Protein AF-A0A6H9WP75-F1 (afdb_monomer)

Solvent-accessible surface area (backbone atoms only — not comparable to full-atom values): 15573 Å² total; per-residue (Å²): 135,84,89,80,88,79,85,90,82,79,91,76,80,85,71,79,82,77,79,83,71,60,88,72,80,77,69,55,68,68,57,53,50,50,52,50,52,50,53,50,50,51,52,51,48,49,51,44,68,56,45,48,58,53,51,50,51,52,49,52,52,51,51,48,57,59,51,48,56,56,51,53,52,48,27,51,55,24,50,78,71,68,36,48,69,63,16,38,58,44,21,57,57,33,59,82,69,48,81,84,58,59,19,54,27,34,33,50,37,12,56,38,24,48,76,70,67,39,30,69,61,11,32,55,24,19,62,66,11,44,85,57,40,62,66,60,61,32,37,47,37,33,42,52,33,23,52,20,31,35,54,51,11,52,50,29,40,76,73,68,37,56,67,60,12,49,53,26,32,52,49,18,49,53,43,51,75,66,51,50,90,71,43,64,59,70,75,44,101,62,38,50,63,59,53,47,53,55,40,49,43,70,73,57,57,78,76,73,70,86,72,68,74,70,83,77,80,78,82,84,83,96,82,86,89,78,63,76,69,51,60,58,51,49,55,52,49,53,53,54,51,52,58,47,50,55,52,49,51,54,52,49,58,54,57,72,72,61,86,70,81,90,77,88,74,88,63,99,120

pLDDT: mean 73.8, std 19.04, range [30.25, 98.5]

Nearest PDB structures (foldseek):
  5g05-assembly1_K  TM=6.228E-01  e=1.216E-01  Homo sapiens
  2vq2-assembly1_A-2  TM=4.933E-01  e=5.123E-01  Neisseria meningitidis
  4ui9-assembly1_K  TM=4.482E-01  e=5.375E-01  Homo sapiens
  3c3r-assembly1_A  TM=4.905E-01  e=3.835E+00  unclassified

Foldseek 3Di:
DDDDDDDDDDDDPDDDDDPPPPPPPPPPVVVVVVVVVVVVVVVVVVCCVVVVVVVVVVVVVVVLVVVVVVLVVQLVVCVVVVVLVSNLVSLCVVCVSDPDQNLRSLQSNLLSCVSVVVLVSSLVSLVVSQVSDDAQRNQSSLQSNLSSLQSVLVVCVVVVNNVSSLVSLVVSLVSLVPHHPNHDQDLDPHGSVNSNVVSVCSNCVPPPPPPPPPPPDPDDDDDDDDPPVVVVVVVVVVVVVVVVVVVVVVVVVVVVVPPDDDDPDPNPD

InterPro domains:
  IPR011990 Tetratricopeptide-like helical domain superfamily [G3DSA:1.25.40.10] (71-180)
  IPR011990 Tetratricopeptide-like helical domain superfamily [SSF48452] (75-175)

Sequence (269 aa):
MSTATDESEADEVITPPEPAGNPAAWRDPVAERRAYLRRLRRRRKRLMLLGIPVAILALLVAAKFLSMTVIANRTVSAYEVADYESALNSAQQQKFLNVVEQWKAPYNTGTVYLQLGLNQEARTELEAALPLASGADECPIRSNLAIAIERIGDQHDADGDGDAAREAWQQALAVLSQAPAECPDSTSSVPMSETQQRLEAKLDPPQSSDDAEEPQDPSEDPSDTGDADQDAIEDIGEQLDENQDDRQDAIDEENDQGGGGGGGTDKPW

Secondary structure (DSSP, 8-state):
--------------PPPP----TTTT--HHHHHHHHHHHHHHHHHHHHHHHHHHHHHHHHHHHHHHHHHHHHHHHHHHHHTT-HHHHHHHHHHHHHH-SSSTTHHHHHHHHHHHHTT-HHHHHHHHHHHGGG--GGGHHHHHHHHHHHHHHHHHHHHHTT-HHHHHHHHHHHHHHHHTS-TT--S-SSSS-HHHHHHHHHHHHS-----S---------------SSHHHHHHHHHHHHHHHHHHHHHHHHHHHHHT--S---------

Mean predicted aligned error: 19.57 Å

Radius of gyration: 44.53 Å; Cα contacts (8 Å, |Δi|>4): 179; chains: 1; bounding box: 145×53×145 Å

Organism: NCBI:txid1778590

Structure (mmCIF, N/CA/C/O backbone):
data_AF-A0A6H9WP75-F1
#
_entry.id   AF-A0A6H9WP75-F1
#
loop_
_atom_site.group_PDB
_atom_site.id
_atom_site.type_symbol
_atom_site.label_atom_id
_atom_site.label_alt_id
_atom_site.label_comp_id
_atom_site.label_asym_id
_atom_site.label_entity_id
_atom_site.label_seq_id
_atom_site.pdbx_PDB_ins_code
_atom_site.Cartn_x
_atom_site.Cartn_y
_atom_site.Cartn_z
_atom_site.occupancy
_atom_site.B_iso_or_equiv
_atom_site.auth_seq_id
_atom_site.auth_comp_id
_atom_site.auth_asym_id
_atom_site.auth_atom_id
_atom_site.pdbx_PDB_model_num
ATOM 1 N N . MET A 1 1 ? 100.164 -20.980 -101.348 1.00 38.19 1 MET A N 1
ATOM 2 C CA . MET A 1 1 ? 100.518 -19.584 -101.023 1.00 38.19 1 MET A CA 1
ATOM 3 C C . MET A 1 1 ? 99.311 -18.980 -100.323 1.00 38.19 1 MET A C 1
ATOM 5 O O . MET A 1 1 ? 98.249 -19.020 -100.923 1.00 38.19 1 MET A O 1
ATOM 9 N N . SER A 1 2 ? 99.505 -18.546 -99.070 1.00 42.75 2 SER A N 1
ATOM 10 C CA . SER A 1 2 ? 98.619 -17.752 -98.186 1.00 42.75 2 SER A CA 1
ATOM 11 C C . SER A 1 2 ? 97.221 -18.307 -97.861 1.00 42.75 2 SER A C 1
ATOM 13 O O . SER A 1 2 ? 96.357 -18.338 -98.722 1.00 42.75 2 SER A O 1
ATOM 15 N N . THR A 1 3 ? 97.003 -18.945 -96.700 1.00 45.66 3 THR A N 1
ATOM 16 C CA . T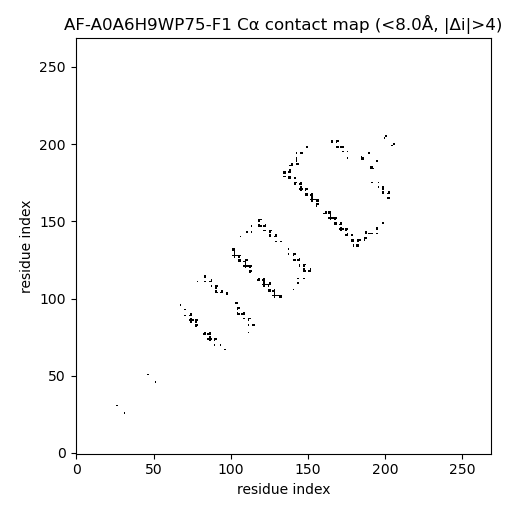HR A 1 3 ? 96.806 -18.411 -95.318 1.00 45.66 3 THR A CA 1
ATOM 17 C C . THR A 1 3 ? 95.477 -17.684 -95.105 1.00 45.66 3 THR A C 1
ATOM 19 O O . THR A 1 3 ? 95.333 -16.574 -95.605 1.00 45.66 3 THR A O 1
ATOM 22 N N . ALA A 1 4 ? 94.593 -18.265 -94.282 1.00 45.22 4 ALA A N 1
ATOM 23 C CA . ALA A 1 4 ? 93.981 -17.628 -93.102 1.00 45.22 4 ALA A CA 1
ATOM 24 C C . ALA A 1 4 ? 92.985 -18.598 -92.412 1.00 45.22 4 ALA A C 1
ATOM 26 O O . ALA A 1 4 ? 91.985 -18.990 -93.003 1.00 45.22 4 ALA A O 1
ATOM 27 N N . THR A 1 5 ? 93.356 -19.045 -91.204 1.00 49.00 5 THR A N 1
ATOM 28 C CA . THR A 1 5 ? 92.624 -18.927 -89.910 1.00 49.00 5 THR A CA 1
ATOM 29 C C . THR A 1 5 ? 91.300 -18.137 -89.939 1.00 49.00 5 THR A C 1
ATOM 31 O O . THR A 1 5 ? 91.215 -17.180 -90.696 1.00 49.00 5 THR A O 1
ATOM 34 N N . ASP A 1 6 ? 90.272 -18.333 -89.111 1.00 45.56 6 ASP A N 1
ATOM 35 C CA . ASP A 1 6 ? 90.004 -19.072 -87.863 1.00 45.56 6 ASP A CA 1
ATOM 36 C C . ASP A 1 6 ? 88.547 -18.707 -87.441 1.00 45.56 6 ASP A C 1
ATOM 38 O O . ASP A 1 6 ? 87.965 -17.809 -88.050 1.00 45.56 6 ASP A O 1
ATOM 42 N N . GLU A 1 7 ? 88.011 -19.380 -86.413 1.00 46.41 7 GLU A N 1
ATOM 43 C CA . GLU A 1 7 ? 86.829 -19.029 -85.582 1.00 46.41 7 GLU A CA 1
ATOM 44 C C . GLU A 1 7 ? 85.427 -19.079 -86.244 1.00 46.41 7 GLU A C 1
ATOM 46 O O . GLU A 1 7 ? 85.116 -18.380 -87.198 1.00 46.41 7 GLU A O 1
ATOM 51 N N . SER A 1 8 ? 84.545 -20.030 -85.897 1.00 53.81 8 SER A N 1
ATOM 52 C CA . SER A 1 8 ? 83.760 -20.161 -84.650 1.00 53.81 8 SER A CA 1
ATOM 53 C C . SER A 1 8 ? 82.795 -18.997 -84.409 1.00 53.81 8 SER A C 1
ATOM 55 O O . SER A 1 8 ? 83.136 -18.068 -83.690 1.00 53.81 8 SER A O 1
ATOM 57 N N . GLU A 1 9 ? 81.549 -19.113 -84.879 1.00 52.38 9 GLU A N 1
ATOM 58 C CA . GLU A 1 9 ? 80.442 -18.335 -84.313 1.00 52.38 9 GLU A CA 1
ATOM 59 C C . GLU A 1 9 ? 79.158 -19.177 -84.290 1.00 52.38 9 GLU A C 1
ATOM 61 O O . GLU A 1 9 ? 78.753 -19.773 -85.288 1.00 52.38 9 GLU A O 1
ATOM 66 N N . ALA A 1 10 ? 78.605 -19.316 -83.087 1.00 52.84 10 ALA A N 1
ATOM 67 C CA . ALA A 1 10 ? 77.445 -20.126 -82.765 1.00 52.84 10 ALA A CA 1
ATOM 68 C C . ALA A 1 10 ? 76.148 -19.395 -83.140 1.00 52.84 10 ALA A C 1
ATOM 70 O O . ALA A 1 10 ? 76.020 -18.195 -82.910 1.00 52.84 10 ALA A O 1
ATOM 71 N N . ASP A 1 11 ? 75.176 -20.143 -83.664 1.00 54.66 11 ASP A N 1
ATOM 72 C CA . ASP A 1 11 ? 73.793 -19.699 -83.853 1.00 54.66 11 ASP A CA 1
ATOM 73 C C . ASP A 1 11 ? 73.162 -19.334 -82.496 1.00 54.66 11 ASP A C 1
ATOM 75 O O . ASP A 1 11 ? 72.682 -20.197 -81.754 1.00 54.66 11 ASP A O 1
ATOM 79 N N . GLU A 1 12 ? 73.152 -18.045 -82.159 1.00 56.28 12 GLU A N 1
ATOM 80 C CA . GLU A 1 12 ? 72.377 -17.513 -81.041 1.00 56.28 12 GLU A CA 1
ATOM 81 C C . GLU A 1 12 ? 70.958 -17.186 -81.526 1.00 56.28 12 GLU A C 1
ATOM 83 O O . GLU A 1 12 ? 70.696 -16.198 -82.215 1.00 56.28 12 GLU A O 1
ATOM 88 N N . VAL A 1 13 ? 70.020 -18.070 -81.185 1.00 57.25 13 VAL A N 1
ATOM 89 C CA . VAL A 1 13 ? 68.583 -17.891 -81.407 1.00 57.25 13 VAL A CA 1
ATOM 90 C C . VAL A 1 13 ? 68.110 -16.672 -80.611 1.00 57.25 13 VAL A C 1
ATOM 92 O O . VAL A 1 13 ? 67.931 -16.741 -79.397 1.00 57.25 13 VAL A O 1
ATOM 95 N N . ILE A 1 14 ? 67.866 -15.557 -81.299 1.00 55.81 14 ILE A N 1
ATOM 96 C CA . ILE A 1 14 ? 67.253 -14.358 -80.717 1.00 55.81 14 ILE A CA 1
ATOM 97 C C . ILE A 1 14 ? 65.788 -14.675 -80.382 1.00 55.81 14 ILE A C 1
ATOM 99 O O . ILE A 1 14 ? 64.894 -14.561 -81.223 1.00 55.81 14 ILE A O 1
ATOM 103 N N . THR A 1 15 ? 65.517 -15.075 -79.141 1.00 63.59 15 THR A N 1
ATOM 104 C CA . THR A 1 15 ? 64.160 -15.044 -78.580 1.00 63.59 15 THR A CA 1
ATOM 105 C C . THR A 1 15 ? 63.794 -13.601 -78.218 1.00 63.59 15 THR A C 1
ATOM 107 O O . THR A 1 15 ? 64.597 -12.931 -77.564 1.00 63.59 15 THR A O 1
ATOM 110 N N . PRO A 1 16 ? 62.610 -13.090 -78.604 1.00 61.75 16 PRO A N 1
ATOM 111 C CA . PRO A 1 16 ? 62.196 -11.739 -78.236 1.00 61.75 16 PRO A CA 1
ATOM 112 C C . PRO A 1 16 ? 62.052 -11.615 -76.709 1.00 61.75 16 PRO A C 1
ATOM 114 O O . PRO A 1 16 ? 61.682 -12.595 -76.058 1.00 61.75 16 PRO A O 1
ATOM 117 N N . PRO A 1 17 ? 62.315 -10.433 -76.119 1.00 61.31 17 PRO A N 1
ATOM 118 C CA . PRO A 1 17 ? 62.190 -10.250 -74.680 1.00 61.31 17 PRO A CA 1
ATOM 119 C C . PRO A 1 17 ? 60.739 -10.477 -74.238 1.00 61.31 17 PRO A C 1
ATOM 121 O O . PRO A 1 17 ? 59.806 -9.911 -74.814 1.00 61.31 17 PRO A O 1
ATOM 124 N N . GLU A 1 18 ? 60.559 -11.292 -73.196 1.00 62.69 18 GLU A N 1
ATOM 125 C CA . GLU A 1 18 ? 59.296 -11.402 -72.466 1.00 62.69 18 GLU A CA 1
ATOM 126 C C . GLU A 1 18 ? 58.830 -9.993 -72.064 1.00 62.69 18 GLU A C 1
ATOM 128 O O . GLU A 1 18 ? 59.609 -9.238 -71.468 1.00 62.69 18 GLU A O 1
ATOM 133 N N . PRO A 1 19 ? 57.576 -9.594 -72.349 1.00 56.88 19 PRO A N 1
ATOM 134 C CA . PRO A 1 19 ? 57.067 -8.360 -71.790 1.00 56.88 19 PRO A CA 1
ATOM 135 C C . PRO A 1 19 ? 57.014 -8.541 -70.273 1.00 56.88 19 PRO A C 1
ATOM 137 O O . PRO A 1 19 ? 56.205 -9.315 -69.763 1.00 56.88 19 PRO A O 1
ATOM 140 N N . ALA A 1 20 ? 57.864 -7.810 -69.550 1.00 57.31 20 ALA A N 1
ATOM 141 C CA . ALA A 1 20 ? 57.780 -7.655 -68.105 1.00 57.31 20 ALA A CA 1
ATOM 142 C C . ALA A 1 20 ? 56.471 -6.921 -67.762 1.00 57.31 20 ALA A C 1
ATOM 144 O O . ALA A 1 20 ? 56.435 -5.718 -67.497 1.00 57.31 20 ALA A O 1
ATOM 145 N N . GLY A 1 21 ? 55.357 -7.647 -67.829 1.00 53.78 21 GLY A N 1
ATOM 146 C CA . GLY A 1 21 ? 54.058 -7.197 -67.379 1.00 53.78 21 GLY A CA 1
ATOM 147 C C . GLY A 1 21 ? 54.126 -7.035 -65.873 1.00 53.78 21 GLY A C 1
ATOM 148 O O . GLY A 1 21 ? 54.003 -8.005 -65.132 1.00 53.78 21 GLY A O 1
ATOM 149 N N . ASN A 1 22 ? 54.341 -5.804 -65.414 1.00 60.72 22 ASN A N 1
ATOM 150 C CA . ASN A 1 22 ? 54.191 -5.453 -64.011 1.00 60.72 22 ASN A CA 1
ATOM 151 C C . ASN A 1 22 ? 52.822 -5.983 -63.523 1.00 60.72 22 ASN A C 1
ATOM 153 O O . ASN A 1 22 ? 51.794 -5.535 -64.043 1.00 60.72 22 ASN A O 1
ATOM 157 N N . PRO A 1 23 ? 52.753 -6.898 -62.536 1.00 56.59 23 PRO A N 1
ATOM 158 C CA . PRO A 1 23 ? 51.485 -7.475 -62.081 1.00 56.59 23 PRO A CA 1
ATOM 159 C C . PRO A 1 23 ? 50.540 -6.432 -61.454 1.00 56.59 23 PRO A C 1
ATOM 161 O O . PRO A 1 23 ? 49.379 -6.727 -61.171 1.00 56.59 23 PRO A O 1
ATOM 164 N N . ALA A 1 24 ? 51.005 -5.194 -61.246 1.00 55.94 24 ALA A N 1
ATOM 165 C CA . ALA A 1 24 ? 50.185 -4.067 -60.815 1.00 55.94 24 ALA A CA 1
ATOM 166 C C . ALA A 1 24 ? 49.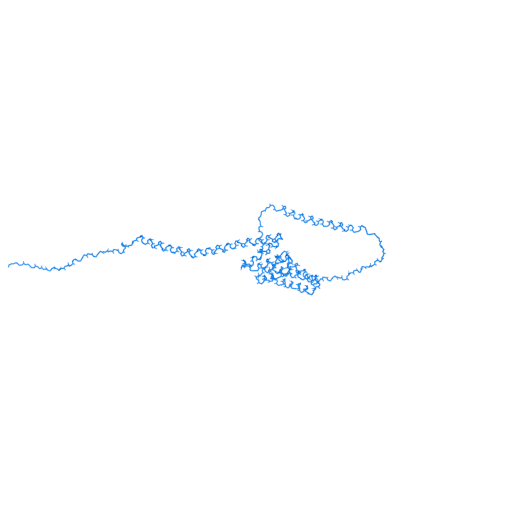393 -3.377 -61.949 1.00 55.94 24 ALA A C 1
ATOM 168 O O . ALA A 1 24 ? 48.502 -2.587 -61.647 1.00 55.94 24 ALA A O 1
ATOM 169 N N . ALA A 1 25 ? 49.666 -3.667 -63.228 1.00 54.72 25 ALA A N 1
ATOM 170 C CA . ALA A 1 25 ? 49.111 -2.921 -64.368 1.00 54.72 25 ALA A CA 1
ATOM 171 C C . ALA A 1 25 ? 47.622 -3.199 -64.686 1.00 54.72 25 ALA A C 1
ATOM 173 O O . ALA A 1 25 ? 47.037 -2.493 -65.501 1.00 54.72 25 ALA A O 1
ATOM 174 N N . TRP A 1 26 ? 46.982 -4.172 -64.025 1.00 57.50 26 TRP A N 1
ATOM 175 C CA . TRP A 1 26 ? 45.579 -4.554 -64.278 1.00 57.50 26 TRP A CA 1
ATOM 176 C C . TRP A 1 26 ? 44.662 -4.435 -63.058 1.00 57.50 26 TRP A C 1
ATOM 178 O O . TRP A 1 26 ? 43.599 -5.058 -63.003 1.00 57.50 26 TRP A O 1
ATOM 188 N N . ARG A 1 27 ? 45.038 -3.642 -62.051 1.00 60.84 27 ARG A N 1
ATOM 189 C CA . ARG A 1 27 ? 44.101 -3.305 -60.973 1.00 60.84 27 ARG A CA 1
ATOM 190 C C . ARG A 1 27 ? 43.171 -2.212 -61.475 1.00 60.84 27 ARG A C 1
ATOM 192 O O . ARG A 1 27 ? 43.566 -1.056 -61.511 1.00 60.84 27 ARG A O 1
ATOM 199 N N . ASP A 1 28 ? 41.951 -2.575 -61.877 1.00 75.06 28 ASP A N 1
ATOM 200 C CA . ASP A 1 28 ? 40.903 -1.595 -62.182 1.00 75.06 28 ASP A CA 1
ATOM 201 C C . ASP A 1 28 ? 40.547 -0.844 -60.879 1.00 75.06 28 ASP A C 1
ATOM 203 O O . ASP A 1 28 ? 39.864 -1.405 -60.006 1.00 75.06 28 ASP A O 1
ATOM 207 N N . PRO A 1 29 ? 40.970 0.427 -60.719 1.00 74.25 29 PRO A N 1
ATOM 208 C CA . PRO A 1 29 ? 40.726 1.185 -59.494 1.00 74.25 29 PRO A CA 1
ATOM 209 C C . PRO A 1 29 ? 39.223 1.399 -59.267 1.00 74.25 29 PRO A C 1
ATOM 211 O O . PRO A 1 29 ? 38.756 1.541 -58.133 1.00 74.25 29 PRO A O 1
ATOM 214 N N . VAL A 1 30 ? 38.422 1.364 -60.336 1.00 75.75 30 VAL A N 1
ATOM 215 C CA . VAL A 1 30 ? 36.965 1.459 -60.281 1.00 75.75 30 VAL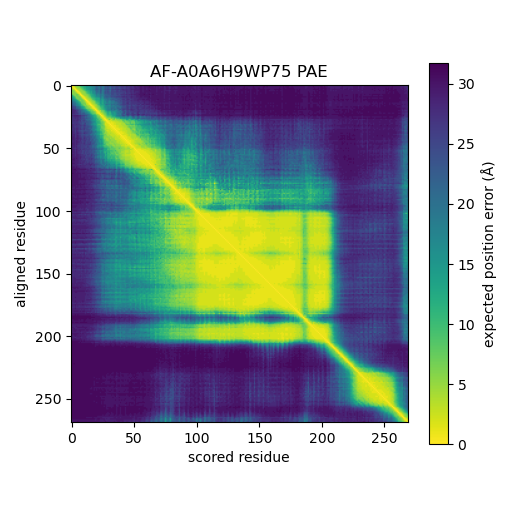 A CA 1
ATOM 216 C C . VAL A 1 30 ? 36.359 0.141 -59.788 1.00 75.75 30 VAL A C 1
ATOM 218 O O . VAL A 1 30 ? 35.354 0.171 -59.070 1.00 75.75 30 VAL A O 1
ATOM 221 N N . ALA A 1 31 ? 36.933 -1.017 -60.121 1.00 77.00 31 ALA A N 1
ATOM 222 C CA . ALA A 1 31 ? 36.508 -2.318 -59.593 1.00 77.00 31 ALA A CA 1
ATOM 223 C C . ALA A 1 31 ? 36.844 -2.465 -58.102 1.00 77.00 31 ALA A C 1
ATOM 225 O O . ALA A 1 31 ? 35.982 -2.879 -57.319 1.00 77.00 31 ALA A O 1
ATOM 226 N N . GLU A 1 32 ? 38.040 -2.050 -57.681 1.00 78.81 32 GLU A N 1
ATOM 227 C CA . GLU A 1 32 ? 38.445 -2.054 -56.270 1.00 78.81 32 GLU A CA 1
ATOM 228 C C . GLU A 1 32 ? 37.573 -1.116 -55.431 1.00 78.81 32 GLU A C 1
ATOM 230 O O . GLU A 1 32 ? 37.056 -1.510 -54.378 1.00 78.81 32 GLU A O 1
ATOM 235 N N . ARG A 1 33 ? 37.299 0.092 -55.941 1.00 76.62 33 ARG A N 1
ATOM 236 C CA . ARG A 1 33 ? 36.389 1.052 -55.304 1.00 76.62 33 ARG A CA 1
ATOM 237 C C . ARG A 1 33 ? 34.962 0.508 -55.224 1.00 76.62 33 ARG A C 1
ATOM 239 O O . ARG A 1 33 ? 34.321 0.618 -54.178 1.00 76.62 33 ARG A O 1
ATOM 246 N N . ARG A 1 34 ? 34.461 -0.155 -56.275 1.00 80.50 34 ARG A N 1
ATOM 247 C CA . ARG A 1 34 ? 33.151 -0.837 -56.260 1.00 80.50 34 ARG A CA 1
ATOM 248 C C . ARG A 1 34 ? 33.110 -1.977 -55.235 1.00 80.50 34 ARG A C 1
ATOM 250 O O . ARG A 1 34 ? 32.114 -2.105 -54.519 1.00 80.50 34 ARG A O 1
ATOM 257 N N . ALA A 1 35 ? 34.168 -2.776 -55.111 1.00 77.06 35 ALA A N 1
ATOM 258 C CA . ALA A 1 35 ? 34.265 -3.856 -54.127 1.00 77.06 35 ALA A CA 1
ATOM 259 C C . ALA A 1 35 ? 34.331 -3.325 -52.683 1.00 77.06 35 ALA A C 1
ATOM 261 O O . ALA A 1 35 ? 33.624 -3.829 -51.806 1.00 77.06 35 ALA A O 1
ATOM 262 N N . TYR A 1 36 ? 35.108 -2.266 -52.445 1.00 78.88 36 TYR A N 1
ATOM 263 C CA . TYR A 1 36 ? 35.189 -1.564 -51.164 1.00 78.88 36 TYR A CA 1
ATOM 264 C C . TYR A 1 36 ? 33.831 -0.982 -50.742 1.00 78.88 36 TYR A C 1
ATOM 266 O O . TYR A 1 36 ? 33.346 -1.274 -49.646 1.00 78.88 36 TYR A O 1
ATOM 274 N N . LEU A 1 37 ? 33.143 -0.271 -51.643 1.00 81.75 37 LEU A N 1
ATOM 275 C CA . LEU A 1 37 ? 31.805 0.273 -51.385 1.00 81.75 37 LEU A CA 1
ATOM 276 C C . LEU A 1 37 ? 30.756 -0.828 -51.149 1.00 81.75 37 LEU A C 1
ATOM 278 O O . LEU A 1 37 ? 29.884 -0.671 -50.294 1.00 81.75 37 LEU A O 1
ATOM 282 N N . ARG A 1 38 ? 30.832 -1.969 -51.851 1.00 80.06 38 ARG A N 1
ATOM 283 C CA . ARG A 1 38 ? 29.960 -3.135 -51.598 1.00 80.06 38 ARG A CA 1
ATOM 284 C C . ARG A 1 38 ? 30.194 -3.731 -50.206 1.00 80.06 38 ARG A C 1
ATOM 286 O O . ARG A 1 38 ? 29.216 -4.058 -49.533 1.00 80.06 38 ARG A O 1
ATOM 293 N N . ARG A 1 39 ? 31.450 -3.845 -49.755 1.00 79.69 39 ARG A N 1
ATOM 294 C CA . ARG A 1 39 ? 31.798 -4.309 -48.396 1.00 79.69 39 ARG A CA 1
ATOM 295 C C . ARG A 1 39 ? 31.271 -3.354 -47.323 1.00 79.69 39 ARG A C 1
ATOM 297 O O . ARG A 1 39 ? 30.611 -3.805 -46.389 1.00 79.69 39 ARG A O 1
ATOM 304 N N . LEU A 1 40 ? 31.454 -2.046 -47.511 1.00 79.31 40 LEU A N 1
ATOM 305 C CA . LEU A 1 40 ? 30.882 -1.000 -46.652 1.00 79.31 40 LEU A CA 1
ATOM 306 C C . LEU A 1 40 ? 29.353 -1.063 -46.591 1.00 79.31 40 LEU A C 1
ATOM 308 O O . LEU A 1 40 ? 28.789 -1.045 -45.502 1.00 79.31 40 LEU A O 1
ATOM 312 N N . ARG A 1 41 ? 28.671 -1.201 -47.736 1.00 83.44 41 ARG A N 1
ATOM 313 C CA . ARG A 1 41 ? 27.204 -1.333 -47.790 1.00 83.44 41 ARG A CA 1
ATOM 314 C C . ARG A 1 41 ? 26.710 -2.591 -47.075 1.00 83.44 41 ARG A C 1
ATOM 316 O O . ARG A 1 41 ? 25.714 -2.509 -46.369 1.00 83.44 41 ARG A O 1
ATOM 323 N N . ARG A 1 42 ? 27.391 -3.736 -47.211 1.00 81.50 42 ARG A N 1
ATOM 324 C CA . ARG A 1 42 ? 27.037 -4.970 -46.478 1.00 81.50 42 ARG A CA 1
ATOM 325 C C . ARG A 1 42 ? 27.266 -4.826 -44.976 1.00 81.50 42 ARG A C 1
ATOM 327 O O . ARG A 1 42 ? 26.404 -5.236 -44.208 1.00 81.50 42 ARG A O 1
ATOM 334 N N . ARG A 1 43 ? 28.380 -4.216 -44.556 1.00 78.31 43 ARG A N 1
ATOM 335 C CA . ARG A 1 43 ? 28.673 -3.954 -43.138 1.00 78.31 43 ARG A CA 1
ATOM 336 C C . ARG A 1 43 ? 27.664 -2.976 -42.538 1.00 78.31 43 ARG A C 1
ATOM 338 O O . ARG A 1 43 ? 27.092 -3.286 -41.506 1.00 78.31 43 ARG A O 1
ATOM 345 N N . ARG A 1 44 ? 27.362 -1.866 -43.222 1.00 81.00 44 ARG A N 1
ATOM 346 C CA . ARG A 1 44 ? 26.330 -0.899 -42.812 1.00 81.00 44 ARG A CA 1
ATOM 347 C C . ARG A 1 44 ? 24.941 -1.538 -42.765 1.00 81.00 44 ARG A C 1
ATOM 349 O O . ARG A 1 44 ? 24.239 -1.325 -41.792 1.00 81.00 44 ARG A O 1
ATOM 356 N N . LYS A 1 45 ? 24.563 -2.369 -43.747 1.00 81.94 45 LYS A N 1
ATOM 357 C CA . LYS A 1 45 ? 23.294 -3.120 -43.716 1.00 81.94 45 LYS A CA 1
ATOM 358 C C . LYS A 1 45 ? 23.231 -4.114 -42.561 1.00 81.94 45 LYS A C 1
ATOM 360 O O . LYS A 1 45 ? 22.191 -4.195 -41.938 1.00 81.94 45 LYS A O 1
ATOM 365 N N . ARG A 1 46 ? 24.309 -4.843 -42.251 1.00 78.88 46 ARG A N 1
ATOM 366 C CA . ARG A 1 46 ? 24.351 -5.743 -41.083 1.00 78.88 46 ARG A CA 1
ATOM 367 C C . ARG A 1 46 ? 24.265 -4.972 -39.769 1.00 78.88 46 ARG A C 1
ATOM 369 O O . ARG A 1 46 ? 23.481 -5.351 -38.917 1.00 78.88 46 ARG A O 1
ATOM 376 N N . LEU A 1 47 ? 25.012 -3.875 -39.639 1.00 80.06 47 LEU A N 1
ATOM 377 C CA . LEU A 1 47 ? 24.945 -2.996 -38.469 1.00 80.06 47 LEU A CA 1
ATOM 378 C C . LEU A 1 47 ? 23.567 -2.347 -38.318 1.00 80.06 47 LEU A C 1
ATOM 380 O O . LEU A 1 47 ? 23.104 -2.198 -37.202 1.00 80.06 47 LEU A O 1
ATOM 384 N N . MET A 1 48 ? 22.885 -2.009 -39.413 1.00 84.25 48 MET A N 1
ATOM 385 C CA . MET A 1 48 ? 21.506 -1.522 -39.369 1.00 84.25 48 MET A CA 1
ATOM 386 C C . MET A 1 48 ? 20.507 -2.645 -39.074 1.00 84.25 48 MET A C 1
ATOM 388 O O . MET A 1 48 ? 19.634 -2.459 -38.248 1.00 84.25 48 MET A O 1
ATOM 392 N N . LEU A 1 49 ? 20.651 -3.828 -39.669 1.00 86.38 49 LEU A N 1
ATOM 393 C CA . LEU A 1 49 ? 19.756 -4.964 -39.420 1.00 86.38 49 LEU A CA 1
ATOM 394 C C . LEU A 1 49 ? 19.872 -5.520 -37.998 1.00 86.38 49 LEU A C 1
ATOM 396 O O . LEU A 1 49 ? 18.886 -6.037 -37.498 1.00 86.38 49 LEU A O 1
ATOM 400 N N . LEU A 1 50 ? 21.039 -5.415 -37.353 1.00 82.06 50 LEU A N 1
ATOM 401 C CA . LEU A 1 50 ? 21.201 -5.756 -35.935 1.00 82.06 50 LEU A CA 1
ATOM 402 C C . LEU A 1 50 ? 20.939 -4.560 -35.012 1.00 82.06 50 LEU A C 1
ATOM 404 O O . LEU A 1 50 ? 20.346 -4.719 -33.956 1.00 82.06 50 LEU A O 1
ATOM 408 N N . GLY A 1 51 ? 21.375 -3.361 -35.397 1.00 86.44 51 GLY A N 1
ATOM 409 C CA . GLY A 1 51 ? 21.313 -2.169 -34.552 1.00 86.44 51 GLY A CA 1
ATOM 410 C C . GLY A 1 51 ? 19.938 -1.508 -34.511 1.00 86.44 51 GLY A C 1
ATOM 411 O O . GLY A 1 51 ? 19.538 -1.044 -33.453 1.00 86.44 51 GLY A O 1
ATOM 412 N N . ILE A 1 52 ? 19.189 -1.496 -35.620 1.00 88.19 52 ILE A N 1
ATOM 413 C CA . ILE A 1 52 ? 17.822 -0.954 -35.664 1.00 88.19 52 ILE A CA 1
ATOM 414 C C . ILE A 1 52 ? 16.883 -1.719 -34.721 1.00 88.19 52 ILE A C 1
ATOM 416 O O . ILE A 1 52 ? 16.237 -1.050 -33.923 1.00 88.19 52 ILE A O 1
ATOM 420 N N . PRO A 1 53 ? 16.795 -3.066 -34.728 1.00 85.81 53 PRO A N 1
ATOM 421 C CA . PRO A 1 53 ? 15.906 -3.755 -33.793 1.00 85.81 53 PRO A CA 1
ATOM 422 C C . PRO A 1 53 ? 16.329 -3.565 -32.332 1.00 85.81 53 PRO A C 1
ATOM 424 O O . PRO A 1 53 ? 15.462 -3.385 -31.487 1.00 85.81 53 PRO A O 1
ATOM 427 N N . VAL A 1 54 ? 17.633 -3.517 -32.029 1.00 89.62 54 VAL A N 1
ATOM 428 C CA . VAL A 1 54 ? 18.119 -3.215 -30.668 1.00 89.62 54 VAL A CA 1
ATOM 429 C C . VAL A 1 54 ? 17.751 -1.788 -30.246 1.00 89.62 54 VAL A C 1
ATOM 431 O O . VAL A 1 54 ? 17.297 -1.579 -29.127 1.00 89.62 54 VAL A O 1
ATOM 434 N N . ALA A 1 55 ? 17.883 -0.807 -31.142 1.00 86.62 55 ALA A N 1
ATOM 435 C CA . ALA A 1 55 ? 17.493 0.576 -30.874 1.00 86.62 55 ALA A CA 1
ATOM 436 C C . ALA A 1 55 ? 15.972 0.739 -30.724 1.00 86.62 55 ALA A C 1
ATOM 438 O O . ALA A 1 55 ? 15.526 1.486 -29.860 1.00 86.62 55 ALA A O 1
ATOM 439 N N . ILE A 1 56 ? 15.173 0.021 -31.523 1.00 90.00 56 ILE A N 1
ATOM 440 C CA . ILE A 1 56 ? 13.711 -0.024 -31.380 1.00 90.00 56 ILE A CA 1
ATOM 441 C C . ILE A 1 56 ? 13.340 -0.634 -30.030 1.00 90.00 56 ILE A C 1
ATOM 443 O O . ILE A 1 56 ? 12.525 -0.060 -29.319 1.00 90.00 56 ILE A O 1
ATOM 447 N N . LEU A 1 57 ? 13.960 -1.753 -29.646 1.00 89.06 57 LEU A N 1
ATOM 448 C CA . LEU A 1 57 ? 13.728 -2.377 -28.344 1.00 89.06 57 LEU A CA 1
ATOM 449 C C . LEU A 1 57 ? 14.061 -1.403 -27.203 1.00 89.06 57 LEU A C 1
ATOM 451 O O . LEU A 1 57 ? 13.251 -1.225 -26.301 1.00 89.06 57 LEU A O 1
ATOM 455 N N . ALA A 1 58 ? 15.204 -0.716 -27.276 1.00 86.94 58 ALA A N 1
ATOM 456 C CA . ALA A 1 58 ? 15.588 0.297 -26.296 1.00 86.94 58 ALA A CA 1
ATOM 457 C C . ALA A 1 58 ? 14.592 1.472 -26.239 1.00 86.94 58 ALA A C 1
ATOM 459 O O . ALA A 1 58 ? 14.235 1.914 -25.150 1.00 86.94 58 ALA A O 1
ATOM 460 N N . LEU A 1 59 ? 14.095 1.945 -27.389 1.00 88.44 59 LEU A N 1
ATOM 461 C CA . LEU A 1 59 ? 13.058 2.981 -27.456 1.00 88.44 59 LEU A CA 1
ATOM 462 C C . LEU A 1 59 ? 11.731 2.520 -26.850 1.00 88.44 59 LEU A C 1
ATOM 464 O O . LEU A 1 59 ? 11.090 3.301 -26.157 1.00 88.44 59 LEU A O 1
ATOM 468 N N . LEU A 1 60 ? 11.322 1.271 -27.079 1.00 86.31 60 LEU A N 1
ATOM 469 C CA . LEU A 1 60 ? 10.108 0.706 -26.483 1.00 86.31 60 LEU A CA 1
ATOM 470 C C . LEU A 1 60 ? 10.236 0.587 -24.964 1.00 86.31 60 LEU A C 1
ATOM 472 O O . LEU A 1 60 ? 9.297 0.922 -24.247 1.00 86.31 60 LEU A O 1
ATOM 476 N N . VAL A 1 61 ? 11.403 0.164 -24.472 1.00 82.75 61 VAL A N 1
ATOM 477 C CA . VAL A 1 61 ? 11.701 0.133 -23.035 1.00 82.75 61 VAL A CA 1
ATOM 478 C C . VAL A 1 61 ? 11.634 1.548 -22.454 1.00 82.75 61 VAL A C 1
ATOM 480 O O . VAL A 1 61 ? 10.913 1.769 -21.486 1.00 82.75 61 VAL A O 1
ATOM 483 N N . ALA A 1 62 ? 12.293 2.527 -23.079 1.00 79.12 62 ALA A N 1
ATOM 484 C CA . ALA A 1 62 ? 12.263 3.921 -22.631 1.00 79.12 62 ALA A CA 1
ATOM 485 C C . ALA A 1 62 ? 10.842 4.517 -22.643 1.00 79.12 62 ALA A C 1
ATOM 487 O O . ALA A 1 62 ? 10.419 5.130 -21.664 1.00 79.12 62 ALA A O 1
ATOM 488 N N . ALA A 1 63 ? 10.078 4.293 -23.715 1.00 76.75 63 ALA A N 1
ATOM 489 C CA . ALA A 1 63 ? 8.685 4.721 -23.815 1.00 76.75 63 ALA A CA 1
ATOM 490 C C . ALA A 1 63 ? 7.808 4.061 -22.742 1.00 76.75 63 ALA A C 1
ATOM 492 O O . ALA A 1 63 ? 6.928 4.714 -22.184 1.00 76.75 63 ALA A O 1
ATOM 493 N N . LYS A 1 64 ? 8.068 2.791 -22.406 1.00 70.69 64 LYS A N 1
ATOM 494 C CA . LYS A 1 64 ? 7.361 2.093 -21.331 1.00 70.69 64 LYS A CA 1
ATOM 495 C C . LYS A 1 64 ? 7.625 2.730 -19.968 1.00 70.69 64 LYS A C 1
ATOM 497 O O . LYS A 1 64 ? 6.654 2.984 -19.258 1.00 70.69 64 LYS A O 1
ATOM 502 N N . PHE A 1 65 ? 8.878 3.042 -19.633 1.00 73.44 65 PHE A N 1
ATOM 503 C CA . PHE A 1 65 ? 9.205 3.753 -18.390 1.00 73.44 65 PHE A CA 1
ATOM 504 C C . PHE A 1 65 ? 8.529 5.129 -18.325 1.00 73.44 65 PHE A C 1
ATOM 506 O O . PHE A 1 65 ? 7.929 5.459 -17.306 1.00 73.44 65 PHE A O 1
ATOM 513 N N . LEU A 1 66 ? 8.517 5.883 -19.431 1.00 70.44 66 LEU A N 1
ATOM 514 C CA . LEU A 1 66 ? 7.796 7.160 -19.506 1.00 70.44 66 LEU A CA 1
ATOM 515 C C . LEU A 1 66 ? 6.274 7.006 -19.348 1.00 70.44 66 LEU A C 1
ATOM 517 O O . LEU A 1 66 ? 5.631 7.849 -18.737 1.00 70.44 66 LEU A O 1
ATOM 521 N N . SER A 1 67 ? 5.675 5.947 -19.899 1.00 60.97 67 SER A N 1
ATOM 522 C CA . SER A 1 67 ? 4.231 5.710 -19.743 1.00 60.97 67 SER A CA 1
ATOM 523 C C . SER A 1 67 ? 3.855 5.323 -18.310 1.00 60.97 67 SER A C 1
ATOM 525 O O . SER A 1 67 ? 2.764 5.647 -17.848 1.00 60.97 67 SER A O 1
ATOM 527 N N . MET A 1 68 ? 4.768 4.654 -17.598 1.00 62.94 68 MET A N 1
ATOM 528 C CA . MET A 1 68 ? 4.539 4.152 -16.246 1.00 62.94 68 MET A CA 1
ATOM 529 C C . MET A 1 68 ? 4.445 5.291 -15.230 1.00 62.94 68 MET A C 1
ATOM 531 O O . MET A 1 68 ? 3.543 5.272 -14.397 1.00 62.94 68 MET A O 1
ATOM 535 N N . THR A 1 69 ? 5.290 6.320 -15.350 1.00 59.66 69 THR A N 1
ATOM 536 C CA . THR A 1 69 ? 5.233 7.499 -14.469 1.00 59.66 69 THR A CA 1
ATOM 537 C C . THR A 1 69 ? 3.930 8.282 -14.640 1.00 59.66 69 THR A C 1
ATOM 539 O O . THR A 1 69 ? 3.364 8.771 -13.669 1.00 59.66 69 THR A O 1
ATOM 542 N N . VAL A 1 70 ? 3.385 8.341 -15.859 1.00 60.53 70 VAL A N 1
ATOM 543 C CA . VAL A 1 70 ? 2.110 9.027 -16.120 1.00 60.53 70 VAL A CA 1
ATOM 544 C C . VAL A 1 70 ? 0.919 8.271 -15.522 1.00 60.53 70 VAL A C 1
ATOM 546 O O . VAL A 1 70 ? 0.004 8.903 -15.000 1.00 60.53 70 VAL A O 1
ATOM 549 N N . ILE A 1 71 ? 0.903 6.936 -15.587 1.00 59.50 71 ILE A N 1
ATOM 550 C CA . ILE A 1 71 ? -0.186 6.120 -15.018 1.00 59.50 71 ILE A CA 1
ATOM 551 C C . ILE A 1 71 ? -0.121 6.116 -13.485 1.00 59.50 71 ILE A C 1
ATOM 553 O O . ILE A 1 71 ? -1.161 6.248 -12.845 1.00 59.50 71 ILE A O 1
ATOM 557 N N . ALA A 1 72 ? 1.080 6.031 -12.902 1.00 58.06 72 ALA A N 1
ATOM 558 C CA . ALA A 1 72 ? 1.278 6.137 -11.456 1.00 58.06 72 ALA A CA 1
ATOM 559 C C . ALA A 1 72 ? 0.753 7.478 -10.915 1.00 58.06 72 ALA A C 1
ATOM 561 O O . ALA A 1 72 ? -0.049 7.489 -9.983 1.00 58.06 72 ALA A O 1
ATOM 562 N N . ASN A 1 73 ? 1.087 8.592 -11.582 1.00 58.59 73 ASN A N 1
ATOM 563 C CA . ASN A 1 73 ? 0.599 9.919 -11.196 1.00 58.59 73 ASN A CA 1
ATOM 564 C C . ASN A 1 73 ? -0.927 10.043 -11.270 1.00 58.59 73 ASN A C 1
ATOM 566 O O . ASN A 1 73 ? -1.509 10.764 -10.469 1.00 58.59 73 ASN A O 1
ATOM 570 N N . ARG A 1 74 ? -1.589 9.341 -12.199 1.00 57.91 74 ARG A N 1
ATOM 571 C CA . ARG A 1 74 ? -3.056 9.362 -12.306 1.00 57.91 74 ARG A CA 1
ATOM 572 C C . ARG A 1 74 ? -3.737 8.633 -11.155 1.00 57.91 74 ARG A C 1
ATOM 574 O O . ARG A 1 74 ? -4.711 9.160 -10.630 1.00 57.91 74 ARG A O 1
ATOM 581 N N . THR A 1 75 ? -3.225 7.468 -10.750 1.00 55.75 75 THR A N 1
ATOM 582 C CA . THR A 1 75 ? -3.750 6.737 -9.583 1.00 55.75 75 THR A CA 1
ATOM 583 C C . THR A 1 75 ? -3.618 7.571 -8.316 1.00 55.75 75 THR A C 1
ATOM 585 O O . THR A 1 75 ? -4.586 7.679 -7.574 1.00 55.75 75 THR A O 1
ATOM 588 N N . VAL A 1 76 ? -2.462 8.210 -8.113 1.00 59.97 76 VAL A N 1
ATOM 589 C CA . VAL A 1 76 ? -2.233 9.091 -6.959 1.00 59.97 76 VAL A CA 1
ATOM 590 C C . VAL A 1 76 ? -3.157 10.306 -7.014 1.00 59.97 76 VAL A C 1
ATOM 592 O O . VAL A 1 76 ? -3.868 10.553 -6.051 1.00 59.97 76 VAL A O 1
ATOM 595 N N . SER A 1 77 ? -3.247 11.001 -8.154 1.00 60.16 77 SER A N 1
ATOM 596 C CA . SER A 1 77 ? -4.115 12.181 -8.267 1.00 60.16 77 SER A CA 1
ATOM 597 C C . SER A 1 77 ? -5.598 11.858 -8.079 1.00 60.16 77 SER A C 1
ATOM 599 O O . SER A 1 77 ? -6.317 12.654 -7.492 1.00 60.16 77 SER A O 1
ATOM 601 N N . ALA A 1 78 ? -6.059 10.694 -8.555 1.00 59.72 78 ALA A N 1
ATOM 602 C CA . ALA A 1 78 ? -7.439 10.249 -8.370 1.00 59.72 78 ALA A CA 1
ATOM 603 C C . ALA A 1 78 ? -7.706 9.875 -6.904 1.00 59.72 78 ALA A C 1
ATOM 605 O O . ALA A 1 78 ? -8.752 10.216 -6.364 1.00 59.72 78 ALA A O 1
ATOM 606 N N . TYR A 1 79 ? -6.735 9.236 -6.245 1.00 58.59 79 TYR A N 1
ATOM 607 C CA . TYR A 1 79 ? -6.803 8.923 -4.820 1.00 58.59 79 TYR A CA 1
ATOM 608 C C . TYR A 1 79 ? -6.838 10.190 -3.951 1.00 58.59 79 TYR A C 1
ATOM 610 O O . TYR A 1 79 ? -7.644 10.273 -3.028 1.00 58.59 79 TYR A O 1
ATOM 618 N N . GLU A 1 80 ? -6.014 11.193 -4.274 1.00 67.31 80 GLU A N 1
ATOM 619 C CA . GLU A 1 80 ? -5.943 12.473 -3.553 1.00 67.31 80 GLU A CA 1
ATOM 620 C C . GLU A 1 80 ? -7.249 13.282 -3.646 1.00 67.31 80 GLU A C 1
ATOM 622 O O . GLU A 1 80 ? -7.607 13.962 -2.690 1.00 67.31 80 GLU A O 1
ATOM 627 N N . VAL A 1 81 ? -8.000 13.172 -4.750 1.00 69.62 81 VAL A N 1
ATOM 628 C CA . VAL A 1 81 ? -9.305 13.847 -4.926 1.00 69.62 81 VAL A CA 1
ATOM 629 C C . VAL A 1 81 ? -10.511 12.957 -4.600 1.00 69.62 81 VAL A C 1
ATOM 631 O O . VAL A 1 81 ? -11.634 13.278 -4.984 1.00 69.62 81 VAL A O 1
ATOM 634 N N . ALA A 1 82 ? -10.286 11.837 -3.907 1.00 69.62 82 ALA A N 1
ATOM 635 C CA . ALA A 1 82 ? -11.311 10.867 -3.515 1.00 69.62 82 ALA A CA 1
ATOM 636 C C . ALA A 1 82 ? -12.112 10.227 -4.675 1.00 69.62 82 ALA A C 1
ATOM 638 O O . ALA A 1 82 ? -13.203 9.695 -4.469 1.00 69.62 82 ALA A O 1
ATOM 639 N N . ASP A 1 83 ? -11.560 10.207 -5.892 1.00 76.00 83 ASP A N 1
ATOM 640 C CA . ASP A 1 83 ? -12.105 9.453 -7.028 1.00 76.00 83 ASP A CA 1
ATOM 641 C C . ASP A 1 83 ? -11.570 8.009 -7.014 1.00 76.00 83 ASP A C 1
ATOM 643 O O . ASP A 1 83 ? -10.666 7.611 -7.762 1.00 76.00 83 ASP A O 1
ATOM 647 N N . TYR A 1 84 ? -12.127 7.209 -6.105 1.00 74.44 84 TYR A N 1
ATOM 648 C CA . TYR A 1 84 ? -11.689 5.833 -5.870 1.00 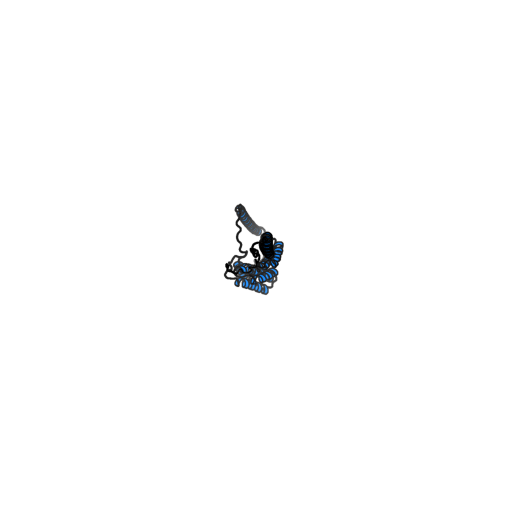74.44 84 TYR A CA 1
ATOM 649 C C . TYR A 1 84 ? -12.040 4.874 -7.014 1.00 74.44 84 TYR A C 1
ATOM 651 O O . TYR A 1 84 ? -11.322 3.897 -7.227 1.00 74.44 84 TYR A O 1
ATOM 659 N N . GLU A 1 85 ? -13.075 5.161 -7.810 1.00 72.81 85 GLU A N 1
ATOM 660 C CA . GLU A 1 85 ? -13.412 4.364 -8.997 1.00 72.81 85 GLU A CA 1
ATOM 661 C C . GLU A 1 85 ? -12.347 4.521 -10.092 1.00 72.81 85 GLU A C 1
ATOM 663 O O . GLU A 1 85 ? -11.837 3.525 -10.628 1.00 72.81 85 GLU A O 1
ATOM 668 N N . SER A 1 86 ? -11.938 5.759 -10.389 1.00 70.69 86 SER A N 1
ATOM 669 C CA . SER A 1 86 ? -10.846 6.022 -11.334 1.00 70.69 86 SER A CA 1
ATOM 670 C C . SER A 1 86 ? -9.502 5.504 -10.817 1.00 70.69 86 SER A C 1
ATOM 672 O O . SER A 1 86 ? -8.697 4.974 -11.601 1.00 70.69 86 SER A O 1
ATOM 674 N N . ALA A 1 87 ? -9.258 5.611 -9.505 1.00 70.62 87 ALA A N 1
ATOM 675 C CA . ALA A 1 87 ? -8.074 5.051 -8.861 1.00 70.62 87 ALA A CA 1
ATOM 676 C C . ALA A 1 87 ? -8.037 3.519 -8.988 1.00 70.62 87 ALA A C 1
ATOM 678 O O . ALA A 1 87 ? -6.995 2.978 -9.366 1.00 70.62 87 ALA A O 1
ATOM 679 N N . LEU A 1 88 ? -9.166 2.828 -8.776 1.00 73.06 88 LEU A N 1
ATOM 680 C CA . LEU A 1 88 ? -9.268 1.370 -8.885 1.00 73.06 88 LEU A CA 1
ATOM 681 C C . LEU A 1 88 ? -8.986 0.891 -10.310 1.00 73.06 88 LEU A C 1
ATOM 683 O O . LEU A 1 88 ? -8.160 0.001 -10.509 1.00 73.06 88 LEU A O 1
ATOM 687 N N . ASN A 1 89 ? -9.622 1.502 -11.313 1.00 74.00 89 ASN A N 1
ATOM 688 C CA . ASN A 1 89 ? -9.394 1.143 -12.715 1.00 74.00 89 ASN A CA 1
ATOM 689 C C . ASN A 1 89 ? -7.916 1.333 -13.100 1.00 74.00 89 ASN A C 1
ATOM 691 O O . ASN A 1 89 ? -7.303 0.476 -13.742 1.00 74.00 89 ASN A O 1
ATOM 695 N N . SER A 1 90 ? -7.310 2.432 -12.650 1.00 66.94 90 SER A N 1
ATOM 696 C CA . SER A 1 90 ? -5.896 2.711 -12.904 1.00 66.94 90 SER A CA 1
ATOM 697 C C . SER A 1 90 ? -4.974 1.726 -12.169 1.00 66.94 90 SER A C 1
ATOM 699 O O . SER A 1 90 ? -4.024 1.222 -12.769 1.00 66.94 90 SER A O 1
ATOM 701 N N . ALA A 1 91 ? -5.266 1.385 -10.909 1.00 71.38 91 ALA A N 1
ATOM 702 C CA . ALA A 1 91 ? -4.514 0.406 -10.118 1.00 71.38 91 ALA A CA 1
ATOM 703 C C . ALA A 1 91 ? -4.599 -1.012 -10.712 1.00 71.38 91 ALA A C 1
ATOM 705 O O . ALA A 1 91 ? -3.583 -1.697 -10.844 1.00 71.38 91 ALA A O 1
ATOM 706 N N . GLN A 1 92 ? -5.775 -1.436 -11.180 1.00 71.94 92 GLN A N 1
ATOM 707 C CA . GLN A 1 92 ? -5.941 -2.733 -11.840 1.00 71.94 92 GLN A CA 1
ATOM 708 C C . GLN A 1 92 ? -5.149 -2.822 -13.152 1.00 71.94 92 GLN A C 1
ATOM 710 O O . GLN A 1 92 ? -4.551 -3.859 -13.441 1.00 71.94 92 GLN A O 1
ATOM 715 N N . GLN A 1 93 ? -5.057 -1.734 -13.923 1.00 69.56 93 GLN A N 1
ATOM 716 C CA . GLN A 1 93 ? -4.210 -1.695 -15.122 1.00 69.56 93 GLN A CA 1
ATOM 717 C C . GLN A 1 93 ? -2.712 -1.813 -14.788 1.00 69.56 93 GLN A C 1
ATOM 719 O O . GLN A 1 93 ? -1.947 -2.382 -15.575 1.00 69.56 93 GLN A O 1
ATOM 724 N N . GLN A 1 94 ? -2.278 -1.349 -13.609 1.00 66.56 94 GLN A N 1
ATOM 725 C CA . GLN A 1 94 ? -0.888 -1.499 -13.160 1.00 66.56 94 GLN A CA 1
ATOM 726 C C . GLN A 1 94 ? -0.502 -2.964 -12.916 1.00 66.56 94 GLN A C 1
ATOM 728 O O . GLN A 1 94 ? 0.664 -3.304 -13.132 1.00 66.56 94 GLN A O 1
ATOM 733 N N . LYS A 1 95 ? -1.454 -3.853 -12.582 1.00 68.75 95 LYS A N 1
ATOM 734 C CA . LYS A 1 95 ? -1.193 -5.296 -12.389 1.00 68.75 95 LYS A CA 1
ATOM 735 C C . LYS A 1 95 ? -0.572 -5.967 -13.619 1.00 68.75 95 LYS A C 1
ATOM 737 O O . LYS A 1 95 ? 0.226 -6.884 -13.476 1.00 68.75 95 LYS A O 1
ATOM 742 N N . PHE A 1 96 ? -0.894 -5.502 -14.828 1.00 59.84 96 PHE A N 1
ATOM 743 C CA . PHE A 1 96 ? -0.329 -6.052 -16.069 1.00 59.84 96 PHE A CA 1
ATOM 744 C C . PHE A 1 96 ? 0.994 -5.385 -16.483 1.00 59.84 96 PHE A C 1
ATOM 746 O O . PHE A 1 96 ? 1.771 -5.938 -17.263 1.00 59.84 96 PHE A O 1
ATOM 753 N N . LEU A 1 97 ? 1.257 -4.169 -16.000 1.00 62.00 97 LEU A N 1
ATOM 754 C CA . LEU A 1 97 ? 2.367 -3.341 -16.473 1.00 62.00 97 LEU A CA 1
ATOM 755 C C . LEU A 1 97 ? 3.568 -3.329 -15.525 1.00 62.00 97 LEU A C 1
ATOM 757 O O . LEU A 1 97 ? 4.668 -3.009 -15.996 1.00 62.00 97 LEU A O 1
ATOM 761 N N . ASN A 1 98 ? 3.374 -3.663 -14.248 1.00 64.88 98 ASN A N 1
ATOM 762 C CA . ASN A 1 98 ? 4.400 -3.591 -13.219 1.00 64.88 98 ASN A CA 1
ATOM 763 C C . ASN A 1 98 ? 5.136 -4.930 -13.047 1.00 64.88 98 ASN A C 1
ATOM 765 O O . ASN A 1 98 ? 4.660 -5.848 -12.389 1.00 64.88 98 ASN A O 1
ATOM 769 N N . VAL A 1 99 ? 6.314 -5.030 -13.664 1.00 65.56 99 VAL A N 1
ATOM 770 C CA . VAL A 1 99 ? 7.193 -6.211 -13.571 1.00 65.56 99 VAL A CA 1
ATOM 771 C C . VAL A 1 99 ? 8.329 -5.991 -12.562 1.00 65.56 99 VAL A C 1
ATOM 773 O O . VAL A 1 99 ? 8.944 -6.957 -12.115 1.00 65.56 99 VAL A O 1
ATOM 776 N N . VAL A 1 100 ? 8.614 -4.731 -12.213 1.00 68.94 100 VAL A N 1
ATOM 777 C CA . VAL A 1 100 ? 9.791 -4.340 -11.422 1.00 68.94 100 VAL A CA 1
ATOM 778 C C . VAL A 1 100 ? 9.474 -4.324 -9.928 1.00 68.94 100 VAL A C 1
ATOM 780 O O . VAL A 1 100 ? 10.223 -4.905 -9.155 1.00 68.94 100 VAL A O 1
ATOM 783 N N . GLU A 1 101 ? 8.346 -3.737 -9.526 1.00 77.12 101 GLU A N 1
ATOM 784 C CA . GLU A 1 101 ? 7.941 -3.600 -8.119 1.00 77.12 101 GLU A CA 1
ATOM 785 C C . GLU A 1 101 ? 6.607 -4.314 -7.910 1.00 77.12 101 GLU A C 1
ATOM 787 O O . GLU A 1 101 ? 5.553 -3.692 -7.780 1.00 77.12 101 GLU A O 1
ATOM 792 N N . GLN A 1 102 ? 6.643 -5.646 -7.963 1.00 86.44 102 GLN A N 1
ATOM 793 C CA . GLN A 1 102 ? 5.445 -6.487 -8.077 1.00 86.44 102 GLN A CA 1
ATOM 794 C C . GLN A 1 102 ? 4.444 -6.296 -6.928 1.00 86.44 102 GLN A C 1
ATOM 796 O O . GLN A 1 102 ? 3.251 -6.503 -7.137 1.00 86.44 102 GLN A O 1
ATOM 801 N N . TRP A 1 103 ? 4.902 -5.849 -5.756 1.00 88.19 103 TRP A N 1
ATOM 802 C CA . TRP A 1 103 ? 4.060 -5.573 -4.592 1.00 88.19 103 TRP A CA 1
ATOM 803 C C . TRP A 1 103 ? 3.154 -4.341 -4.759 1.00 88.19 103 TRP A C 1
ATOM 805 O O . TRP A 1 103 ? 2.055 -4.317 -4.208 1.00 88.19 103 TRP A O 1
ATOM 815 N N . LYS A 1 104 ? 3.550 -3.332 -5.552 1.00 86.94 104 LYS A N 1
ATOM 816 C CA . LYS A 1 104 ? 2.818 -2.050 -5.631 1.00 86.94 104 LYS A CA 1
ATOM 817 C C . LYS A 1 104 ? 1.441 -2.173 -6.273 1.00 86.94 104 LYS A C 1
ATOM 819 O O . LYS A 1 104 ? 0.510 -1.490 -5.871 1.00 86.94 104 LYS A O 1
ATOM 824 N N . ALA A 1 105 ? 1.289 -3.033 -7.279 1.00 87.62 105 ALA A N 1
ATOM 825 C CA . ALA A 1 105 ? 0.006 -3.192 -7.963 1.00 87.62 105 ALA A CA 1
ATOM 826 C C . ALA A 1 105 ? -1.097 -3.790 -7.057 1.00 87.62 105 ALA A C 1
ATOM 828 O O . ALA A 1 105 ? -2.179 -3.193 -6.981 1.00 87.62 105 ALA A O 1
ATOM 829 N N . PRO A 1 106 ? -0.867 -4.917 -6.352 1.00 90.81 106 PRO A N 1
ATOM 830 C CA . PRO A 1 106 ? -1.811 -5.398 -5.348 1.00 90.81 106 PRO A CA 1
ATOM 831 C C . PRO A 1 106 ? -1.945 -4.425 -4.165 1.00 90.81 106 PRO A C 1
ATOM 833 O O . PRO A 1 106 ? -3.069 -4.130 -3.774 1.00 90.81 106 PRO A O 1
ATOM 836 N N . TYR A 1 107 ? -0.861 -3.802 -3.682 1.00 91.12 107 TYR A N 1
ATOM 837 C CA . TYR A 1 107 ? -0.938 -2.790 -2.615 1.00 91.12 107 TYR A CA 1
ATOM 838 C C . TYR A 1 107 ? -1.861 -1.608 -2.966 1.00 91.12 107 TYR A C 1
ATOM 840 O O . TYR A 1 107 ? -2.760 -1.270 -2.195 1.00 91.12 107 TYR A O 1
ATOM 848 N N . ASN A 1 108 ? -1.697 -1.014 -4.151 1.00 88.25 108 ASN A N 1
ATOM 849 C CA . ASN A 1 108 ? -2.521 0.106 -4.612 1.00 88.25 108 ASN A CA 1
ATOM 850 C C . ASN A 1 108 ? -3.993 -0.303 -4.739 1.00 88.25 108 ASN A C 1
ATOM 852 O O . ASN A 1 108 ? -4.882 0.452 -4.359 1.00 88.25 108 ASN A O 1
ATOM 856 N N . THR A 1 109 ? -4.255 -1.513 -5.242 1.00 87.38 109 THR A N 1
ATOM 857 C CA . THR A 1 109 ? -5.621 -2.042 -5.364 1.00 87.38 109 THR A CA 1
ATOM 858 C C . THR A 1 109 ? -6.257 -2.229 -3.983 1.00 87.38 109 THR A C 1
ATOM 860 O O . THR A 1 109 ? -7.368 -1.760 -3.753 1.00 87.38 109 THR A O 1
ATOM 863 N N . GLY A 1 110 ? -5.538 -2.854 -3.047 1.00 91.50 110 GLY A N 1
ATOM 864 C CA . GLY A 1 110 ? -6.017 -3.074 -1.683 1.00 91.50 110 GLY A CA 1
ATOM 865 C C . GLY A 1 110 ? -6.251 -1.778 -0.908 1.00 91.50 110 GLY A C 1
ATOM 866 O O . GLY A 1 110 ? -7.251 -1.650 -0.207 1.00 91.50 110 GLY A O 1
ATOM 867 N N . THR A 1 111 ? -5.388 -0.781 -1.101 1.00 90.06 111 THR A N 1
ATOM 868 C CA . THR A 1 111 ? -5.537 0.552 -0.494 1.00 90.06 111 THR A CA 1
ATOM 869 C C . THR A 1 111 ? -6.788 1.272 -1.004 1.00 90.06 111 THR A C 1
ATOM 871 O O . THR A 1 111 ? -7.508 1.896 -0.230 1.00 90.06 111 THR A O 1
ATOM 874 N N . VAL A 1 112 ? -7.112 1.138 -2.294 1.00 87.19 112 VAL A N 1
ATOM 875 C CA . VAL A 1 112 ? -8.371 1.671 -2.832 1.00 87.19 112 VAL A CA 1
ATOM 876 C C . VAL A 1 112 ? -9.580 0.915 -2.268 1.00 87.19 112 VAL A C 1
ATOM 878 O O . VAL A 1 112 ? -10.566 1.546 -1.895 1.00 87.19 112 VAL A O 1
ATOM 881 N N . TYR A 1 113 ? -9.510 -0.414 -2.136 1.00 92.12 113 TYR A N 1
ATOM 882 C CA . TYR A 1 113 ? -10.591 -1.195 -1.523 1.00 92.12 113 TYR A CA 1
ATOM 883 C C . TYR A 1 113 ? -10.851 -0.824 -0.061 1.00 92.12 113 TYR A C 1
ATOM 885 O O . TYR A 1 113 ? -12.014 -0.717 0.324 1.00 92.12 113 TYR A O 1
ATOM 893 N N . LEU A 1 114 ? -9.804 -0.553 0.728 1.00 89.81 114 LEU A N 1
ATOM 894 C CA . LEU A 1 114 ? -9.952 -0.022 2.088 1.00 89.81 114 LEU A CA 1
ATOM 895 C C . LEU A 1 114 ? -10.804 1.240 2.097 1.00 89.81 114 LEU A C 1
ATOM 897 O O . LEU A 1 114 ? -11.713 1.387 2.911 1.00 89.81 114 LEU A O 1
ATOM 901 N N . GLN A 1 115 ? -10.522 2.152 1.179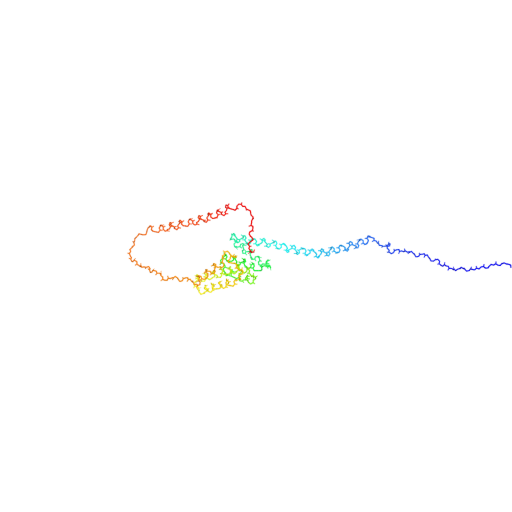 1.00 87.12 115 GLN A N 1
ATOM 902 C CA . GLN A 1 115 ? -11.203 3.431 1.140 1.00 87.12 115 GLN A CA 1
ATOM 903 C C . GLN A 1 115 ? -12.650 3.324 0.633 1.00 87.12 115 GLN A C 1
ATOM 905 O O . GLN A 1 115 ? -13.502 4.115 1.025 1.00 87.12 115 GLN A O 1
ATOM 910 N N . LEU A 1 116 ? -12.949 2.291 -0.157 1.00 88.06 116 LEU A N 1
ATOM 911 C CA . LEU A 1 116 ? -14.306 1.912 -0.560 1.00 88.06 116 LEU A CA 1
ATOM 912 C C . LEU A 1 116 ? -15.067 1.104 0.511 1.00 88.06 116 LEU A C 1
ATOM 914 O O . LEU A 1 116 ? -16.221 0.745 0.288 1.00 88.06 116 LEU A O 1
ATOM 918 N N . GLY A 1 117 ? -14.439 0.774 1.647 1.00 91.06 117 GLY A N 1
ATOM 919 C CA . GLY A 1 117 ? -15.030 -0.073 2.692 1.00 91.06 117 GLY A CA 1
ATOM 920 C C . GLY A 1 117 ? -15.111 -1.563 2.333 1.00 91.06 117 GLY A C 1
ATOM 921 O O . GLY A 1 117 ? -15.706 -2.347 3.069 1.00 91.06 117 GLY A O 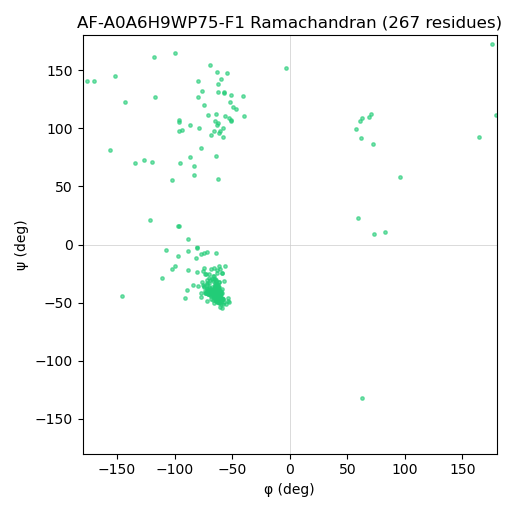1
ATOM 922 N N . LEU A 1 118 ? -14.493 -1.978 1.225 1.00 95.75 118 LEU A N 1
ATOM 923 C CA . LEU A 1 118 ? -14.435 -3.362 0.752 1.00 95.75 118 LEU A CA 1
ATOM 924 C C . LEU A 1 118 ? -13.306 -4.113 1.476 1.00 95.75 118 LEU A C 1
ATOM 926 O O . LEU A 1 118 ? -12.258 -4.423 0.907 1.00 95.75 118 LEU A O 1
ATOM 930 N N . ASN A 1 119 ? -13.483 -4.329 2.783 1.00 97.25 119 ASN A N 1
ATOM 931 C CA . ASN A 1 119 ? -12.396 -4.758 3.671 1.00 97.25 119 ASN A CA 1
ATOM 932 C C . ASN A 1 119 ? -11.874 -6.178 3.365 1.00 97.25 119 ASN A C 1
ATOM 934 O O . ASN A 1 119 ? -10.682 -6.439 3.533 1.00 97.25 119 ASN A O 1
ATOM 938 N N . GLN A 1 120 ? -12.721 -7.090 2.873 1.00 98.00 120 GLN A N 1
ATOM 939 C CA . GLN A 1 120 ? -12.304 -8.455 2.510 1.00 98.00 120 GLN A CA 1
ATOM 940 C C . GLN A 1 120 ? -11.474 -8.477 1.219 1.00 98.00 120 GLN A C 1
ATOM 942 O O . GLN A 1 120 ? -10.442 -9.152 1.126 1.00 98.00 120 GLN A O 1
ATOM 947 N N . GLU A 1 121 ? -11.886 -7.696 0.224 1.00 97.00 121 GLU A N 1
ATOM 948 C CA . GLU A 1 121 ? -11.146 -7.492 -1.017 1.00 97.00 121 GLU A CA 1
ATOM 949 C C . GLU A 1 121 ? -9.817 -6.783 -0.739 1.00 97.00 121 GLU A C 1
ATOM 951 O O . GLU A 1 121 ? -8.778 -7.186 -1.266 1.00 97.00 121 GLU A O 1
ATOM 956 N N . ALA A 1 122 ? -9.827 -5.781 0.144 1.00 96.69 122 ALA A N 1
ATOM 957 C CA . ALA A 1 122 ? -8.623 -5.102 0.597 1.00 96.69 122 ALA A CA 1
ATOM 958 C C . ALA A 1 122 ? -7.627 -6.071 1.238 1.00 96.69 122 ALA A C 1
ATOM 960 O O . ALA A 1 122 ? -6.467 -6.115 0.825 1.00 96.69 122 ALA A O 1
ATOM 961 N N . ARG A 1 123 ? -8.089 -6.882 2.198 1.00 98.12 123 ARG A N 1
ATOM 962 C CA . ARG A 1 123 ? -7.281 -7.918 2.850 1.00 98.12 123 ARG A CA 1
ATOM 963 C C . ARG A 1 123 ? -6.634 -8.841 1.820 1.00 98.12 123 ARG A C 1
ATOM 965 O O . ARG A 1 123 ? -5.425 -9.038 1.864 1.00 98.12 123 ARG A O 1
ATOM 972 N N . THR A 1 124 ? -7.419 -9.351 0.873 1.00 98.19 124 THR A N 1
ATOM 973 C CA . THR A 1 124 ? -6.939 -10.277 -0.166 1.00 98.19 124 THR A CA 1
ATOM 974 C C . THR A 1 124 ? -5.799 -9.670 -0.989 1.00 98.19 124 THR A C 1
ATOM 976 O O . THR A 1 124 ? -4.775 -10.313 -1.221 1.00 98.19 124 THR A O 1
ATOM 979 N N . GLU A 1 125 ? -5.955 -8.424 -1.437 1.00 96.62 125 GLU A N 1
ATOM 980 C CA . GLU A 1 125 ? -4.931 -7.741 -2.233 1.00 96.62 125 GLU A CA 1
ATOM 981 C C . GLU A 1 125 ? -3.683 -7.405 -1.403 1.00 96.62 125 GLU A C 1
ATOM 983 O O . GLU A 1 125 ? -2.561 -7.570 -1.878 1.00 96.62 125 GLU A O 1
ATOM 988 N N . LEU A 1 126 ? -3.844 -6.983 -0.149 1.00 97.19 126 LEU A N 1
ATOM 989 C CA . LEU A 1 126 ? -2.719 -6.632 0.723 1.00 97.19 126 LEU A CA 1
ATOM 990 C C . LEU A 1 126 ? -1.928 -7.873 1.172 1.00 97.19 126 LEU A C 1
ATOM 992 O O . LEU A 1 126 ? -0.697 -7.838 1.186 1.00 97.19 126 LEU A O 1
ATOM 996 N N . GLU A 1 127 ? -2.600 -8.996 1.441 1.00 98.00 127 GLU A N 1
ATOM 997 C CA . GLU A 1 127 ? -1.952 -10.296 1.674 1.00 98.00 127 GLU A CA 1
ATOM 998 C C . GLU A 1 127 ? -1.176 -10.772 0.436 1.00 98.00 127 GLU A C 1
ATOM 1000 O O . GLU A 1 127 ? -0.100 -11.354 0.573 1.00 98.00 127 GLU A O 1
ATOM 1005 N N . ALA A 1 128 ? -1.670 -10.490 -0.775 1.00 96.44 128 ALA A N 1
ATOM 1006 C CA . ALA A 1 128 ? -0.948 -10.787 -2.012 1.00 96.44 128 ALA A CA 1
ATOM 1007 C C . ALA A 1 128 ? 0.266 -9.865 -2.233 1.00 96.44 128 ALA A C 1
ATOM 1009 O O . ALA A 1 128 ? 1.254 -10.289 -2.836 1.00 96.44 128 ALA A O 1
ATOM 1010 N N . ALA A 1 129 ? 0.212 -8.620 -1.753 1.00 95.38 129 ALA A N 1
ATOM 1011 C CA . ALA A 1 129 ? 1.313 -7.664 -1.844 1.00 95.38 129 ALA A CA 1
ATOM 1012 C C . ALA A 1 129 ? 2.457 -7.986 -0.873 1.00 95.38 129 ALA A C 1
ATOM 1014 O O . ALA A 1 129 ? 3.624 -7.877 -1.246 1.00 95.38 129 ALA A O 1
ATOM 1015 N N . LEU A 1 130 ? 2.130 -8.402 0.354 1.00 95.94 130 LEU A N 1
ATOM 1016 C CA . LEU A 1 130 ? 3.092 -8.573 1.443 1.00 95.94 130 LEU A CA 1
ATOM 1017 C C . LEU A 1 130 ? 4.301 -9.476 1.113 1.00 95.94 130 LEU A C 1
ATOM 1019 O O . LEU A 1 130 ? 5.424 -9.031 1.333 1.00 95.94 130 LEU A O 1
ATOM 1023 N N . PRO A 1 131 ? 4.152 -10.692 0.544 1.00 95.94 131 PRO A N 1
ATOM 1024 C CA . PRO A 1 131 ? 5.296 -11.558 0.239 1.00 95.94 131 PRO A CA 1
ATOM 1025 C C . PRO A 1 131 ? 6.151 -11.066 -0.943 1.00 95.94 131 PRO A C 1
ATOM 1027 O O . PRO A 1 131 ? 7.175 -11.676 -1.249 1.00 95.94 131 PRO A O 1
ATOM 1030 N N . LEU A 1 132 ? 5.714 -10.016 -1.646 1.00 93.94 132 LEU A N 1
ATOM 1031 C CA . LEU A 1 132 ? 6.417 -9.413 -2.780 1.00 93.94 132 LEU A CA 1
ATOM 1032 C C . LEU A 1 132 ? 7.241 -8.181 -2.370 1.00 93.94 132 LEU A C 1
ATOM 1034 O O . LEU A 1 132 ? 8.000 -7.662 -3.192 1.00 93.94 132 LEU A O 1
ATOM 1038 N N . ALA A 1 133 ? 7.060 -7.697 -1.140 1.00 91.19 133 ALA A N 1
ATOM 1039 C CA . ALA A 1 133 ? 7.792 -6.581 -0.557 1.00 91.19 133 ALA A CA 1
ATOM 1040 C C . ALA A 1 133 ? 8.915 -7.077 0.363 1.00 91.19 133 ALA A C 1
ATOM 1042 O O . ALA A 1 133 ? 8.963 -8.248 0.741 1.00 91.19 133 ALA A O 1
ATOM 1043 N N . SER A 1 134 ? 9.842 -6.184 0.705 1.00 89.81 134 SER A N 1
ATOM 1044 C CA . SER A 1 134 ? 10.931 -6.487 1.635 1.00 89.81 134 SER A CA 1
ATOM 1045 C C . SER A 1 134 ? 11.399 -5.239 2.370 1.00 89.81 134 SER A C 1
ATOM 1047 O O . SER A 1 134 ? 11.485 -4.171 1.762 1.00 89.81 134 SER A O 1
ATOM 1049 N N . GLY A 1 135 ? 11.784 -5.385 3.638 1.00 88.19 135 GLY A N 1
ATOM 1050 C CA . GLY A 1 135 ? 12.331 -4.276 4.427 1.00 88.19 135 GLY A CA 1
ATOM 1051 C C . GLY A 1 135 ? 11.300 -3.161 4.603 1.00 88.19 135 GLY A C 1
ATOM 1052 O O . GLY A 1 135 ? 10.144 -3.435 4.920 1.00 88.19 135 GLY A O 1
ATOM 1053 N N . ALA A 1 136 ? 11.699 -1.911 4.362 1.00 86.69 136 ALA A N 1
ATOM 1054 C CA . ALA A 1 136 ? 10.823 -0.745 4.508 1.00 86.69 136 ALA A CA 1
ATOM 1055 C C . ALA A 1 136 ? 9.549 -0.778 3.631 1.00 86.69 136 ALA A C 1
ATOM 1057 O O . ALA A 1 136 ? 8.541 -0.176 3.999 1.00 86.69 136 ALA A O 1
ATOM 1058 N N . ASP A 1 137 ? 9.550 -1.513 2.512 1.00 87.19 137 ASP A N 1
ATOM 1059 C CA . ASP A 1 137 ? 8.372 -1.629 1.635 1.00 87.19 137 ASP A CA 1
ATOM 1060 C C . ASP A 1 137 ? 7.222 -2.421 2.289 1.00 87.19 137 ASP A C 1
ATOM 1062 O O . ASP A 1 137 ? 6.064 -2.288 1.894 1.00 87.19 137 ASP A O 1
ATOM 1066 N N . GLU A 1 138 ? 7.507 -3.250 3.302 1.00 91.06 138 GLU A N 1
ATOM 1067 C CA . GLU A 1 138 ? 6.471 -4.012 4.011 1.00 91.06 138 GLU A CA 1
ATOM 1068 C C . GLU A 1 138 ? 5.607 -3.131 4.921 1.00 91.06 138 GLU A C 1
ATOM 1070 O O . GLU A 1 138 ? 4.465 -3.484 5.212 1.00 91.06 138 GLU A O 1
ATOM 1075 N N . CYS A 1 139 ? 6.129 -1.994 5.380 1.00 90.38 139 CYS A N 1
ATOM 1076 C CA . CYS A 1 139 ? 5.497 -1.154 6.397 1.00 90.38 139 CYS A CA 1
ATOM 1077 C C . CYS A 1 139 ? 4.116 -0.625 5.980 1.00 90.38 139 CYS A C 1
ATOM 1079 O O . CYS A 1 139 ? 3.147 -0.886 6.701 1.00 90.38 139 CYS A O 1
ATOM 1081 N N . PRO A 1 140 ? 3.959 0.035 4.812 1.00 89.88 140 PRO A N 1
ATOM 1082 C CA . PRO A 1 140 ? 2.642 0.491 4.377 1.00 89.88 140 PRO A CA 1
ATOM 1083 C C . PRO A 1 140 ? 1.674 -0.668 4.098 1.00 89.88 140 PRO A C 1
ATOM 1085 O O . PRO A 1 140 ? 0.479 -0.555 4.366 1.00 89.88 140 PRO A O 1
ATOM 1088 N N . ILE A 1 141 ? 2.173 -1.815 3.618 1.00 93.56 141 ILE A N 1
ATOM 1089 C CA . ILE A 1 141 ? 1.339 -2.997 3.357 1.00 93.56 141 ILE A CA 1
ATOM 1090 C C . ILE A 1 141 ? 0.791 -3.562 4.667 1.00 93.56 141 ILE A C 1
ATOM 1092 O O . ILE A 1 141 ? -0.405 -3.826 4.764 1.00 93.56 141 ILE A O 1
ATOM 1096 N N . ARG A 1 142 ? 1.649 -3.734 5.678 1.00 94.56 142 ARG A N 1
ATOM 1097 C CA . ARG A 1 142 ? 1.265 -4.256 6.997 1.00 94.56 142 ARG A CA 1
ATOM 1098 C C . ARG A 1 142 ? 0.317 -3.315 7.726 1.00 94.56 142 ARG A C 1
ATOM 1100 O O . ARG A 1 142 ? -0.649 -3.796 8.307 1.00 94.56 142 ARG A O 1
ATOM 1107 N N . SER A 1 143 ? 0.561 -2.005 7.656 1.00 92.81 143 SER A N 1
ATOM 1108 C CA . SER A 1 143 ? -0.331 -0.992 8.231 1.00 92.81 143 SER A CA 1
ATOM 1109 C C . SER A 1 143 ? -1.739 -1.089 7.634 1.00 92.81 143 SER A C 1
ATOM 1111 O O . SER A 1 143 ? -2.713 -1.327 8.349 1.00 92.81 143 SER A O 1
ATOM 1113 N N . ASN A 1 144 ? -1.845 -1.039 6.303 1.00 94.88 144 ASN A N 1
ATOM 1114 C CA . ASN A 1 144 ? -3.131 -1.139 5.614 1.00 94.88 144 ASN A CA 1
ATOM 1115 C C . ASN A 1 144 ? -3.798 -2.508 5.834 1.00 94.88 144 ASN A C 1
ATOM 1117 O O . ASN A 1 144 ? -5.014 -2.582 6.009 1.00 94.88 144 ASN A O 1
ATOM 1121 N N . LEU A 1 145 ? -3.026 -3.600 5.860 1.00 97.00 145 LEU A N 1
ATOM 1122 C CA . LEU A 1 145 ? -3.563 -4.939 6.114 1.00 97.00 145 LEU A CA 1
ATOM 1123 C C . LEU A 1 145 ? -4.147 -5.044 7.528 1.00 97.00 145 LEU A C 1
ATOM 1125 O O . LEU A 1 145 ? -5.229 -5.603 7.695 1.00 97.00 145 LEU A O 1
ATOM 1129 N N . ALA A 1 146 ? -3.472 -4.476 8.528 1.00 96.38 146 ALA A N 1
ATOM 1130 C CA . ALA A 1 146 ? -3.982 -4.428 9.892 1.00 96.38 146 ALA A CA 1
ATOM 1131 C C . ALA A 1 146 ? -5.292 -3.631 9.979 1.00 96.38 146 ALA A C 1
ATOM 1133 O O . ALA A 1 146 ? -6.236 -4.122 10.585 1.00 96.38 146 ALA A O 1
ATOM 1134 N N . ILE A 1 147 ? -5.394 -2.479 9.304 1.00 95.50 147 ILE A N 1
ATOM 1135 C CA . ILE A 1 147 ? -6.640 -1.690 9.231 1.00 95.50 147 ILE A CA 1
ATOM 1136 C C . ILE A 1 147 ? -7.770 -2.489 8.559 1.00 95.50 147 ILE A C 1
ATOM 1138 O O . ILE A 1 147 ? -8.910 -2.461 9.021 1.00 95.50 147 ILE A O 1
ATOM 1142 N N . ALA A 1 148 ? -7.481 -3.219 7.475 1.00 97.50 148 ALA A N 1
ATOM 1143 C CA . ALA A 1 148 ? -8.485 -4.041 6.792 1.00 97.50 148 ALA A CA 1
ATOM 1144 C C . ALA A 1 148 ? -9.041 -5.127 7.722 1.00 97.50 148 ALA A C 1
ATOM 1146 O O . ALA A 1 148 ? -10.254 -5.317 7.808 1.00 97.50 148 ALA A O 1
ATOM 1147 N N . ILE A 1 149 ? -8.149 -5.821 8.434 1.00 98.50 149 ILE A N 1
ATOM 1148 C CA . ILE A 1 149 ? -8.509 -6.877 9.382 1.00 98.50 149 ILE A CA 1
ATOM 1149 C C . ILE A 1 149 ? -9.232 -6.291 10.603 1.00 98.50 149 ILE A C 1
ATOM 1151 O O . ILE A 1 149 ? -10.216 -6.872 11.050 1.00 98.50 149 ILE A O 1
ATOM 1155 N N . GLU A 1 150 ? -8.804 -5.131 11.102 1.00 97.62 150 GLU A N 1
ATOM 1156 C CA . GLU A 1 150 ? -9.483 -4.412 12.181 1.00 97.62 150 GLU A CA 1
ATOM 1157 C C . GLU A 1 150 ? -10.947 -4.143 11.825 1.00 97.62 150 GLU A C 1
ATOM 1159 O O . GLU A 1 150 ? -11.839 -4.530 12.572 1.00 97.62 150 GLU A O 1
ATOM 1164 N N . ARG A 1 151 ? -11.205 -3.566 10.646 1.00 97.81 151 ARG A N 1
ATOM 1165 C CA . ARG A 1 151 ? -12.568 -3.268 10.181 1.00 97.81 151 ARG A CA 1
ATOM 1166 C C . ARG A 1 151 ? -13.413 -4.521 9.940 1.00 97.81 151 ARG A C 1
ATOM 1168 O O . ARG A 1 151 ? -14.629 -4.465 10.083 1.00 97.81 151 ARG A O 1
ATOM 1175 N N . ILE A 1 152 ? -12.794 -5.646 9.570 1.00 98.50 152 ILE A N 1
ATOM 1176 C CA . ILE A 1 152 ? -13.477 -6.951 9.521 1.00 98.50 152 ILE A CA 1
ATOM 1177 C C . ILE A 1 152 ? -13.887 -7.381 10.935 1.00 98.50 152 ILE A C 1
ATOM 1179 O O . ILE A 1 152 ? -15.018 -7.821 11.123 1.00 98.50 152 ILE A O 1
ATOM 1183 N N . GLY A 1 153 ? -13.001 -7.227 11.922 1.00 98.00 153 GLY A N 1
ATOM 1184 C CA . GLY A 1 153 ? -13.318 -7.493 13.325 1.00 98.00 153 GLY A CA 1
ATOM 1185 C C . GLY A 1 153 ? -14.438 -6.601 13.852 1.00 98.00 153 GLY A C 1
ATOM 1186 O O . GLY A 1 153 ? -15.363 -7.095 14.483 1.00 98.00 153 GLY A O 1
ATOM 1187 N N . ASP A 1 154 ? -14.417 -5.316 13.502 1.00 97.81 154 ASP A N 1
ATOM 1188 C CA . ASP A 1 154 ? -15.455 -4.351 13.881 1.00 97.81 154 ASP A CA 1
ATOM 1189 C C . ASP A 1 154 ? -16.819 -4.707 13.280 1.00 97.81 154 ASP A C 1
ATOM 1191 O O . ASP A 1 154 ? -17.845 -4.562 13.939 1.00 97.81 154 ASP A O 1
ATOM 1195 N N . GLN A 1 155 ? -16.835 -5.220 12.047 1.00 98.00 155 GLN A N 1
ATOM 1196 C CA . GLN A 1 155 ? -18.055 -5.737 11.434 1.00 98.00 155 GLN A CA 1
ATOM 1197 C C . GLN A 1 155 ? -18.570 -6.981 12.171 1.00 98.00 155 GLN A C 1
ATOM 1199 O O . GLN A 1 155 ? -19.761 -7.062 12.451 1.00 98.00 155 GLN A O 1
ATOM 1204 N N . HIS A 1 156 ? -17.689 -7.926 12.521 1.00 98.31 156 HIS A N 1
ATOM 1205 C CA . HIS A 1 156 ? -18.073 -9.100 13.310 1.00 98.31 156 HIS A CA 1
ATOM 1206 C C . HIS A 1 156 ? -18.644 -8.715 14.679 1.00 98.31 156 HIS A C 1
ATOM 1208 O O . HIS A 1 156 ? -19.659 -9.273 15.088 1.00 98.31 156 HIS A O 1
ATOM 1214 N N . ASP A 1 157 ? -18.036 -7.740 15.353 1.00 97.38 157 ASP A N 1
ATOM 1215 C CA . ASP A 1 157 ? -18.513 -7.230 16.639 1.00 97.38 157 ASP A CA 1
ATOM 1216 C C . ASP A 1 157 ? -19.902 -6.590 16.506 1.00 97.38 157 ASP A C 1
ATOM 1218 O O . ASP A 1 157 ? -20.822 -6.929 17.251 1.00 97.38 157 ASP A O 1
ATOM 1222 N N . ALA A 1 158 ? -20.094 -5.749 15.482 1.00 97.38 158 ALA A N 1
ATOM 1223 C CA . ALA A 1 158 ? -21.387 -5.141 15.168 1.00 97.38 158 ALA A CA 1
ATOM 1224 C C . ALA A 1 158 ? -22.475 -6.180 14.833 1.00 97.38 158 ALA A C 1
ATOM 1226 O O . ALA A 1 158 ? -23.647 -5.976 15.157 1.00 97.38 158 ALA A O 1
ATOM 1227 N N . ASP A 1 159 ? -22.090 -7.306 14.229 1.00 97.69 159 ASP A N 1
ATOM 1228 C CA . ASP A 1 159 ? -22.975 -8.437 13.930 1.00 97.69 159 ASP A CA 1
ATOM 1229 C C . ASP A 1 159 ? -23.220 -9.353 15.153 1.00 97.69 159 ASP A C 1
ATOM 1231 O O . ASP A 1 159 ? -24.004 -10.305 15.074 1.00 97.69 159 ASP A O 1
ATOM 1235 N N . GLY A 1 160 ? -22.591 -9.065 16.299 1.00 97.25 160 GLY A N 1
ATOM 1236 C CA . GLY A 1 160 ? -22.718 -9.818 17.549 1.00 97.25 160 GLY A CA 1
ATOM 1237 C C . GLY A 1 160 ? -21.827 -11.063 17.641 1.00 97.25 160 GLY A C 1
ATOM 1238 O O . GLY A 1 160 ? -21.991 -11.865 18.563 1.00 97.25 160 GLY A O 1
ATOM 1239 N N . ASP A 1 161 ? -20.887 -11.238 16.712 1.00 97.94 161 ASP A N 1
ATOM 1240 C CA . ASP A 1 161 ? -19.897 -12.318 16.704 1.00 97.94 161 ASP A CA 1
ATOM 1241 C C . ASP A 1 161 ? -18.578 -11.854 17.342 1.00 97.94 161 ASP A C 1
ATOM 1243 O O . ASP A 1 161 ? -17.548 -11.670 16.687 1.00 97.94 161 ASP A O 1
ATOM 1247 N N . GLY A 1 162 ? -18.612 -11.656 18.662 1.00 96.69 162 GLY A N 1
ATOM 1248 C CA . GLY A 1 162 ? -17.451 -11.190 19.427 1.00 96.69 162 GLY A CA 1
ATOM 1249 C C . GLY A 1 162 ? -16.263 -12.163 19.417 1.00 96.69 162 GLY A C 1
ATOM 1250 O O . GLY A 1 162 ? -15.121 -11.755 19.637 1.00 96.69 162 GLY A O 1
ATOM 1251 N N . ASP A 1 163 ? -16.492 -13.452 19.151 1.00 97.75 163 ASP A N 1
ATOM 1252 C CA . ASP A 1 163 ? -15.416 -14.438 19.026 1.00 97.75 163 ASP A CA 1
ATOM 1253 C C . ASP A 1 163 ? -14.633 -14.211 17.727 1.00 97.75 163 ASP A C 1
ATOM 1255 O O . ASP A 1 163 ? -13.402 -14.099 17.772 1.00 97.75 163 ASP A O 1
ATOM 1259 N N . ALA A 1 164 ? -15.336 -14.061 16.599 1.00 97.69 164 ALA A N 1
ATOM 1260 C CA . ALA A 1 164 ? -14.719 -13.724 15.319 1.00 97.69 164 ALA A CA 1
ATOM 1261 C C . ALA A 1 164 ? -14.084 -12.323 15.331 1.00 97.69 164 ALA A C 1
ATOM 1263 O O . ALA A 1 164 ? -13.006 -12.132 14.762 1.00 97.69 164 ALA A O 1
ATOM 1264 N N . ALA A 1 165 ? -14.695 -11.358 16.027 1.00 98.19 165 ALA A N 1
ATOM 1265 C CA . ALA A 1 165 ? -14.133 -10.020 16.203 1.00 98.19 165 ALA A CA 1
ATOM 1266 C C . ALA A 1 165 ? -12.764 -10.058 16.896 1.00 98.19 165 ALA A C 1
ATOM 1268 O O . ALA A 1 165 ? -11.774 -9.542 16.372 1.00 98.19 165 ALA A O 1
ATOM 1269 N N . ARG A 1 166 ? -12.675 -10.754 18.039 1.00 97.81 166 ARG A N 1
ATOM 1270 C CA . ARG A 1 166 ? -11.414 -10.917 18.777 1.00 97.81 166 ARG A CA 1
ATOM 1271 C C . ARG A 1 166 ? -10.360 -11.662 17.966 1.00 97.81 166 ARG A C 1
ATOM 1273 O O . ARG A 1 166 ? -9.191 -11.285 18.028 1.00 97.81 166 ARG A O 1
ATOM 1280 N N . GLU A 1 167 ? -10.741 -12.696 17.214 1.00 98.38 167 GLU A N 1
ATOM 1281 C CA . GLU A 1 167 ? -9.813 -13.400 16.320 1.00 98.38 167 GLU A CA 1
ATOM 1282 C C . GLU A 1 167 ? -9.233 -12.447 15.264 1.00 98.38 167 GLU A C 1
ATOM 1284 O O . GLU A 1 167 ? -8.014 -12.403 15.073 1.00 98.38 167 GLU A O 1
ATOM 1289 N N . ALA A 1 168 ? -10.078 -11.626 14.636 1.00 98.38 168 ALA A N 1
ATOM 1290 C CA . ALA A 1 168 ? -9.639 -10.631 13.665 1.00 98.38 168 ALA A CA 1
ATOM 1291 C C . ALA A 1 168 ? -8.705 -9.587 14.302 1.00 98.38 168 ALA A C 1
ATOM 1293 O O . ALA A 1 168 ? -7.603 -9.363 13.799 1.00 98.38 168 ALA A O 1
ATOM 1294 N N . TRP A 1 169 ? -9.060 -8.994 15.444 1.00 98.44 169 TRP A N 1
ATOM 1295 C CA . TRP A 1 169 ? -8.200 -7.999 16.099 1.00 98.44 169 TRP A CA 1
ATOM 1296 C C . TRP A 1 169 ? -6.844 -8.579 16.534 1.00 98.44 169 TRP A C 1
ATOM 1298 O O . TRP A 1 169 ? -5.806 -7.936 16.356 1.00 98.44 169 TRP A O 1
ATOM 1308 N N . GLN A 1 170 ? -6.810 -9.826 17.016 1.00 98.38 170 GLN A N 1
ATOM 1309 C CA . GLN A 1 170 ? -5.554 -10.533 17.303 1.00 98.38 170 GLN A CA 1
ATOM 1310 C C . GLN A 1 170 ? -4.724 -10.768 16.038 1.00 98.38 170 GLN A C 1
ATOM 1312 O O . GLN A 1 170 ? -3.501 -10.607 16.059 1.00 98.38 170 GLN A O 1
ATOM 1317 N N . GLN A 1 171 ? -5.369 -11.118 14.923 1.00 98.25 171 GLN A N 1
ATOM 1318 C CA . GLN A 1 171 ? -4.695 -11.265 13.638 1.00 98.25 171 GLN A CA 1
ATOM 1319 C C . GLN A 1 171 ? -4.094 -9.929 13.167 1.00 98.25 171 GLN A C 1
ATOM 1321 O O . GLN A 1 171 ? -2.954 -9.909 12.699 1.00 98.25 171 GLN A O 1
ATOM 1326 N N . ALA A 1 172 ? -4.809 -8.813 13.324 1.00 97.62 172 ALA A N 1
ATOM 1327 C CA . ALA A 1 172 ? -4.303 -7.487 12.976 1.00 97.62 172 ALA A CA 1
ATOM 1328 C C . ALA A 1 172 ? -3.056 -7.120 13.805 1.00 97.62 172 ALA A C 1
ATOM 1330 O O . ALA A 1 172 ? -2.041 -6.708 13.239 1.00 97.62 172 ALA A O 1
ATOM 1331 N N . LEU A 1 173 ? -3.062 -7.377 15.120 1.00 96.75 173 LEU A N 1
ATOM 1332 C CA . LEU A 1 173 ? -1.874 -7.213 15.973 1.00 96.75 173 LEU A CA 1
ATOM 1333 C C . LEU A 1 173 ? -0.712 -8.119 15.545 1.00 96.75 173 LEU A C 1
ATOM 1335 O O . LEU A 1 173 ? 0.451 -7.702 15.544 1.00 96.75 173 LEU A O 1
ATOM 1339 N N . AL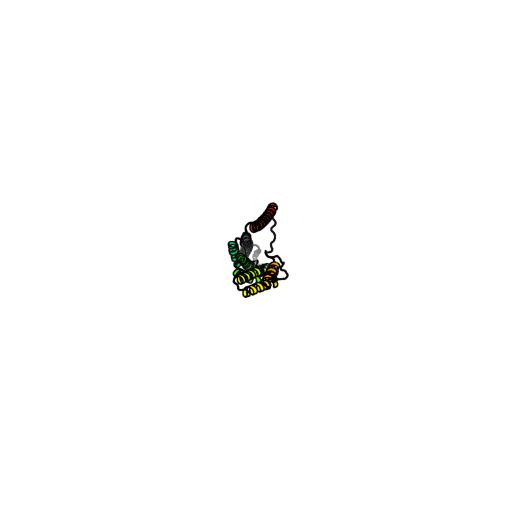A A 1 174 ? -1.000 -9.357 15.143 1.00 97.12 174 ALA A N 1
ATOM 1340 C CA . ALA A 1 174 ? 0.020 -10.270 14.639 1.00 97.12 174 ALA A CA 1
ATOM 1341 C C . ALA A 1 174 ? 0.681 -9.738 13.353 1.00 97.12 174 ALA A C 1
ATOM 1343 O O . ALA A 1 174 ? 1.890 -9.894 13.181 1.00 97.12 174 ALA A O 1
ATOM 1344 N N . VAL A 1 175 ? -0.076 -9.078 12.471 1.00 95.69 175 VAL A N 1
ATOM 1345 C CA . VAL A 1 175 ? 0.463 -8.436 11.259 1.00 95.69 175 VAL A CA 1
ATOM 1346 C C . VAL A 1 175 ? 1.402 -7.279 11.610 1.00 95.69 175 VAL A C 1
ATOM 1348 O O . VAL A 1 175 ? 2.494 -7.202 11.033 1.00 95.69 175 VAL A O 1
ATOM 1351 N N . LEU A 1 176 ? 1.002 -6.421 12.558 1.00 93.19 176 LEU A N 1
ATOM 1352 C CA . LEU A 1 176 ? 1.796 -5.273 13.016 1.00 93.19 176 LEU A CA 1
ATOM 1353 C C . LEU A 1 176 ? 3.078 -5.713 13.739 1.00 93.19 176 LEU A C 1
ATOM 1355 O O . LEU A 1 176 ? 4.155 -5.210 13.438 1.00 93.19 176 LEU A O 1
ATOM 1359 N N . SER A 1 177 ? 2.996 -6.700 14.634 1.00 92.25 177 SER A N 1
ATOM 1360 C CA . SER A 1 177 ? 4.155 -7.197 15.402 1.00 92.25 177 SER A CA 1
ATOM 1361 C C . SER A 1 177 ? 5.229 -7.885 14.552 1.00 92.25 177 SER A C 1
ATOM 1363 O O . SER A 1 177 ? 6.378 -8.002 14.973 1.00 92.25 177 SER A O 1
ATOM 1365 N N . GLN A 1 178 ? 4.872 -8.334 13.348 1.00 93.12 178 GLN A N 1
ATOM 1366 C CA . GLN A 1 178 ? 5.799 -8.915 12.376 1.00 93.12 178 GLN A CA 1
ATOM 1367 C C . GLN A 1 178 ? 6.443 -7.866 11.455 1.00 93.12 178 GLN A C 1
ATOM 1369 O O . GLN A 1 178 ? 7.147 -8.238 10.514 1.00 93.12 178 GLN A O 1
ATOM 1374 N N . ALA A 1 179 ? 6.193 -6.573 11.679 1.00 88.81 179 ALA A N 1
ATOM 1375 C CA . ALA A 1 179 ? 6.817 -5.508 10.911 1.00 88.81 179 ALA A CA 1
ATOM 1376 C C . ALA A 1 179 ? 8.349 -5.504 11.087 1.00 88.81 179 ALA A C 1
ATOM 1378 O O . ALA A 1 179 ? 8.846 -5.685 12.203 1.00 88.81 179 ALA A O 1
ATOM 1379 N N . PRO A 1 180 ? 9.120 -5.293 10.004 1.00 86.38 180 PRO A N 1
ATOM 1380 C CA . PRO A 1 180 ? 10.559 -5.081 10.098 1.00 86.38 180 PRO A CA 1
ATOM 1381 C C . PRO A 1 180 ? 10.916 -3.934 11.054 1.00 86.38 180 PRO A C 1
ATOM 1383 O O . PRO A 1 180 ? 10.220 -2.927 11.114 1.00 86.38 180 PRO A O 1
ATOM 1386 N N . ALA A 1 181 ? 12.060 -4.036 11.739 1.00 82.06 181 ALA A N 1
ATOM 1387 C CA . ALA A 1 181 ? 12.552 -2.981 12.640 1.00 82.06 181 ALA A CA 1
ATOM 1388 C C . ALA A 1 181 ? 12.820 -1.638 11.930 1.00 82.06 181 ALA A C 1
ATOM 1390 O O . ALA A 1 181 ? 12.925 -0.599 12.572 1.00 82.06 181 ALA A O 1
ATOM 1391 N N . GLU A 1 182 ? 12.962 -1.677 10.605 1.00 76.69 182 GLU A N 1
ATOM 1392 C CA . GLU A 1 182 ? 13.134 -0.513 9.737 1.00 76.69 182 GLU A CA 1
ATOM 1393 C C . GLU A 1 182 ? 11.822 0.243 9.492 1.00 76.69 182 GLU A C 1
ATOM 1395 O O . GLU A 1 182 ? 11.868 1.318 8.898 1.00 76.69 182 GLU A O 1
ATOM 1400 N N . CYS A 1 183 ? 10.672 -0.286 9.930 1.00 77.75 183 CYS A N 1
ATOM 1401 C CA . CYS A 1 183 ? 9.399 0.406 9.815 1.00 77.75 183 CYS A CA 1
ATOM 1402 C C . CYS A 1 183 ? 9.340 1.590 10.776 1.00 77.75 183 CYS A C 1
ATOM 1404 O O . CYS A 1 183 ? 9.281 1.383 11.989 1.00 77.75 183 CYS A O 1
ATOM 1406 N N . PRO A 1 184 ? 9.342 2.835 10.266 1.00 65.88 184 PRO A N 1
ATOM 1407 C CA . PRO A 1 184 ? 9.047 3.976 11.110 1.00 65.88 184 PRO A CA 1
ATOM 1408 C C . PRO A 1 184 ? 7.563 3.933 11.490 1.00 65.88 184 PRO A C 1
ATOM 1410 O O . PRO A 1 184 ? 6.735 3.441 10.719 1.00 65.88 184 PRO A O 1
ATOM 1413 N N . ASP A 1 185 ? 7.208 4.540 12.621 1.00 58.62 185 ASP A N 1
ATOM 1414 C CA . ASP A 1 185 ? 5.809 4.661 13.051 1.00 58.62 185 ASP A CA 1
ATOM 1415 C C . ASP A 1 185 ? 4.905 5.346 12.001 1.00 58.62 185 ASP A C 1
ATOM 1417 O O . ASP A 1 185 ? 3.690 5.178 12.044 1.00 58.62 185 ASP A O 1
ATOM 1421 N N . SER A 1 186 ? 5.466 6.085 11.029 1.00 49.25 186 SER A N 1
ATOM 1422 C CA . SER A 1 186 ? 4.723 6.955 10.101 1.00 49.25 186 SER A CA 1
ATOM 1423 C C . SER A 1 186 ? 5.137 6.818 8.624 1.00 49.25 186 SER A C 1
ATOM 1425 O O . SER A 1 186 ? 5.708 7.739 8.047 1.00 49.25 186 SER A O 1
ATOM 1427 N N . THR A 1 187 ? 4.830 5.692 7.971 1.00 50.41 187 THR A N 1
ATOM 1428 C CA . THR A 1 187 ? 4.825 5.600 6.482 1.00 50.41 187 THR A CA 1
ATOM 1429 C C . THR A 1 187 ? 3.422 5.527 5.875 1.00 50.41 187 THR A C 1
ATOM 1431 O O . THR A 1 187 ? 3.272 5.556 4.658 1.00 50.41 187 THR A O 1
ATOM 1434 N N . SER A 1 188 ? 2.384 5.452 6.708 1.00 52.81 188 SER A N 1
ATOM 1435 C CA . SER A 1 188 ? 0.970 5.447 6.311 1.00 52.81 188 SER A CA 1
ATOM 1436 C C . SER A 1 188 ? 0.260 6.673 6.888 1.00 52.81 188 SER A C 1
ATOM 1438 O O . SER A 1 188 ? 0.757 7.275 7.838 1.00 52.81 188 SER A O 1
ATOM 1440 N N . SER A 1 189 ? -0.900 7.048 6.336 1.00 55.09 189 SER A N 1
ATOM 1441 C CA . SER A 1 189 ? -1.702 8.178 6.842 1.00 55.09 189 SER A CA 1
ATOM 1442 C C . SER A 1 189 ? -2.158 7.997 8.294 1.00 55.09 189 SER A C 1
ATOM 1444 O O . SER A 1 189 ? -2.458 8.981 8.958 1.00 55.09 189 SER A O 1
ATOM 1446 N N . VAL A 1 190 ? -2.191 6.751 8.779 1.00 64.25 190 VAL A N 1
ATOM 1447 C CA . VAL A 1 190 ? -2.410 6.392 10.183 1.00 64.25 190 VAL A CA 1
ATOM 1448 C C . VAL A 1 190 ? -1.153 5.682 10.700 1.00 64.25 190 VAL A C 1
ATOM 1450 O O . VAL A 1 190 ? -0.714 4.712 10.067 1.00 64.25 190 VAL A O 1
ATOM 1453 N N . PRO A 1 191 ? -0.555 6.132 11.816 1.00 74.56 191 PRO A N 1
ATOM 1454 C CA . PRO A 1 191 ? 0.574 5.452 12.434 1.00 74.56 191 PRO A CA 1
ATOM 1455 C C . PRO A 1 191 ? 0.249 4.010 12.849 1.00 74.56 191 PRO A C 1
ATOM 1457 O O . PRO A 1 191 ? -0.836 3.712 13.358 1.00 74.56 191 PRO A O 1
ATOM 1460 N N . MET A 1 192 ? 1.214 3.100 12.686 1.00 82.31 192 MET A N 1
ATOM 1461 C CA . MET A 1 192 ? 1.039 1.694 13.092 1.00 82.31 192 MET A CA 1
ATOM 1462 C C . MET A 1 192 ? 0.836 1.565 14.607 1.00 82.31 192 MET A C 1
ATOM 1464 O O . MET A 1 192 ? 0.036 0.744 15.053 1.00 82.31 192 MET A O 1
ATOM 1468 N N . SER A 1 193 ? 1.505 2.415 15.389 1.00 83.94 193 SER A N 1
ATOM 1469 C CA . SER A 1 193 ? 1.379 2.478 16.847 1.00 83.94 193 SER A CA 1
ATOM 1470 C C . SER A 1 193 ? -0.015 2.907 17.314 1.00 83.94 193 SER A C 1
ATOM 1472 O O . SER A 1 193 ? -0.510 2.388 18.311 1.00 83.94 193 SER A O 1
ATOM 1474 N N . GLU A 1 194 ? -0.683 3.798 16.579 1.00 86.81 194 GLU A N 1
ATOM 1475 C CA . GLU A 1 194 ? -2.066 4.200 16.861 1.00 86.81 194 GLU A CA 1
ATOM 1476 C C . GLU A 1 194 ? -3.038 3.044 16.594 1.00 86.81 194 GLU A C 1
ATOM 1478 O O . GLU A 1 194 ? -3.898 2.734 17.419 1.00 86.81 194 GLU A O 1
ATOM 1483 N N . THR A 1 195 ? -2.859 2.350 15.465 1.00 89.44 195 THR A N 1
ATOM 1484 C CA . THR A 1 195 ? -3.664 1.164 15.130 1.00 89.44 195 THR A CA 1
ATOM 1485 C C . THR A 1 195 ? -3.458 0.055 16.162 1.00 89.44 195 THR A C 1
ATOM 1487 O O . THR A 1 195 ? -4.422 -0.574 16.590 1.00 89.44 195 THR A O 1
ATOM 1490 N N . GLN A 1 196 ? -2.221 -0.151 16.623 1.00 91.75 196 GLN A N 1
ATOM 1491 C CA . GLN A 1 196 ? -1.918 -1.106 17.686 1.00 91.75 196 GLN A CA 1
ATOM 1492 C C . GLN A 1 196 ? -2.663 -0.770 18.985 1.00 91.75 196 GLN A C 1
ATOM 1494 O O . GLN A 1 196 ? -3.328 -1.643 19.536 1.00 91.75 196 GLN A O 1
ATOM 1499 N N . GLN A 1 197 ? -2.609 0.483 19.443 1.00 91.75 197 GLN A N 1
ATOM 1500 C CA . GLN A 1 197 ? -3.305 0.910 20.663 1.00 91.75 197 GLN A CA 1
ATOM 1501 C C . GLN A 1 197 ? -4.820 0.708 20.557 1.00 91.75 197 GLN A C 1
ATOM 1503 O O . GLN A 1 197 ? -5.453 0.225 21.494 1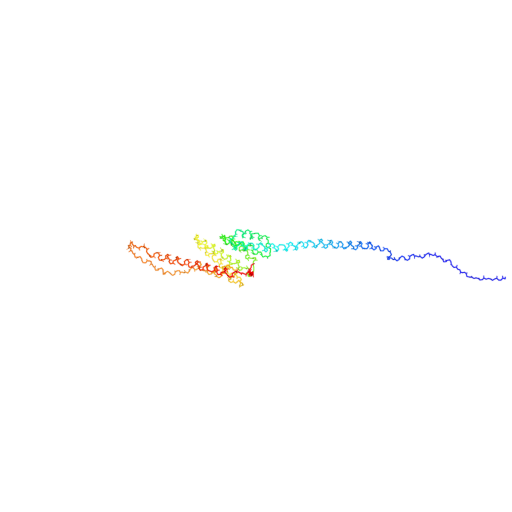.00 91.75 197 GLN A O 1
ATOM 1508 N N . ARG A 1 198 ? -5.406 1.033 19.399 1.00 92.12 198 ARG A N 1
ATOM 1509 C CA . ARG A 1 198 ? -6.840 0.845 19.154 1.00 92.12 198 ARG A CA 1
ATOM 1510 C C . ARG A 1 198 ? -7.239 -0.632 19.184 1.00 92.12 198 ARG A C 1
ATOM 1512 O O . ARG A 1 198 ? -8.259 -0.971 19.777 1.00 92.12 198 ARG A O 1
ATOM 1519 N N . LEU A 1 199 ? -6.422 -1.513 18.608 1.00 95.19 199 LEU A N 1
ATOM 1520 C CA . LEU A 1 199 ? -6.629 -2.965 18.653 1.00 95.19 199 LEU A CA 1
ATOM 1521 C C . LEU A 1 199 ? -6.489 -3.537 20.070 1.00 95.19 199 LEU A C 1
ATOM 1523 O O . LEU A 1 199 ? -7.288 -4.382 20.469 1.00 95.19 199 LEU A O 1
ATOM 1527 N N . GLU A 1 200 ? -5.500 -3.077 20.837 1.00 94.44 200 GLU A N 1
ATOM 1528 C CA . GLU A 1 200 ? -5.316 -3.473 22.238 1.00 94.44 200 GLU A CA 1
ATOM 1529 C C . GLU A 1 200 ? -6.527 -3.062 23.088 1.00 94.44 200 GLU A C 1
ATOM 1531 O O . GLU A 1 200 ? -7.063 -3.894 23.817 1.00 94.44 200 GLU A O 1
ATOM 1536 N N . ALA A 1 201 ? -7.032 -1.836 22.912 1.00 94.38 201 ALA A N 1
ATOM 1537 C CA . ALA A 1 201 ? -8.233 -1.354 23.596 1.00 94.38 201 ALA A CA 1
ATOM 1538 C C . ALA A 1 201 ? -9.508 -2.132 23.217 1.00 94.38 201 ALA A C 1
ATOM 1540 O O . ALA A 1 201 ? -10.406 -2.270 24.041 1.00 94.38 201 ALA A O 1
ATOM 1541 N N . LYS A 1 202 ? -9.604 -2.656 21.988 1.00 93.88 202 LYS A N 1
ATOM 1542 C CA . LYS A 1 202 ? -10.719 -3.527 21.569 1.00 93.88 202 LYS A CA 1
ATOM 1543 C C . LYS A 1 202 ? -10.645 -4.920 22.208 1.00 93.88 202 LYS A C 1
ATOM 1545 O O . LYS A 1 202 ? -11.676 -5.531 22.472 1.00 93.88 202 LYS A O 1
ATOM 1550 N N . LEU A 1 203 ? -9.437 -5.435 22.451 1.00 93.94 203 LEU A N 1
ATOM 1551 C CA . LEU A 1 203 ? -9.219 -6.768 23.027 1.00 93.94 203 LEU A CA 1
ATOM 1552 C C . LEU A 1 203 ? -9.300 -6.802 24.553 1.00 93.94 203 LEU A C 1
ATOM 1554 O O . LEU A 1 203 ? -9.754 -7.803 25.107 1.00 93.94 203 LEU A O 1
ATOM 1558 N N . ASP A 1 204 ? -8.847 -5.740 25.209 1.00 91.69 204 ASP A N 1
ATOM 1559 C CA . ASP A 1 204 ? -8.937 -5.542 26.654 1.00 91.69 204 ASP A CA 1
ATOM 1560 C C . ASP A 1 204 ? -9.607 -4.187 26.913 1.00 91.69 204 ASP A C 1
ATOM 1562 O O . ASP A 1 204 ? -8.929 -3.205 27.238 1.00 91.69 204 ASP A O 1
ATOM 1566 N N . PRO A 1 205 ? -10.932 -4.083 26.680 1.00 81.75 205 PRO A N 1
ATOM 1567 C CA . PRO A 1 205 ? -11.646 -2.850 26.955 1.00 81.75 205 PRO A CA 1
ATOM 1568 C C . PRO A 1 205 ? -11.440 -2.518 28.431 1.00 81.75 205 PRO A C 1
ATOM 1570 O O . PRO A 1 205 ? -11.613 -3.409 29.272 1.00 81.75 205 PRO A O 1
ATOM 1573 N N . PRO A 1 206 ? -11.054 -1.271 28.769 1.00 74.75 206 PRO A N 1
ATOM 1574 C CA . PRO A 1 206 ? -10.863 -0.893 30.156 1.00 74.75 206 PRO A CA 1
ATOM 1575 C C . PRO A 1 206 ? -12.127 -1.285 30.905 1.00 74.75 206 PRO A C 1
ATOM 1577 O O . PRO A 1 206 ? -13.224 -0.887 30.512 1.00 74.75 206 PRO A O 1
ATOM 1580 N N . GLN A 1 207 ? -11.969 -2.119 31.937 1.00 57.41 207 GLN A N 1
ATOM 1581 C CA . GLN A 1 207 ? -13.061 -2.424 32.844 1.00 57.41 207 GLN A CA 1
ATOM 1582 C C . GLN A 1 207 ? -13.581 -1.069 33.307 1.00 57.41 207 GLN A C 1
ATOM 1584 O O . GLN A 1 207 ? -12.883 -0.355 34.030 1.00 57.41 207 GLN A O 1
ATOM 1589 N N . SER A 1 208 ? -14.768 -0.688 32.840 1.00 47.66 208 SER A N 1
ATOM 1590 C CA . SER A 1 208 ? -15.565 0.308 33.525 1.00 47.66 208 SER A CA 1
ATOM 1591 C C . SER A 1 208 ? -15.618 -0.195 34.954 1.00 47.66 208 SER A C 1
ATOM 1593 O O . SER A 1 208 ? -16.206 -1.242 35.219 1.00 47.66 208 SER A O 1
ATOM 1595 N N . SER A 1 209 ? -14.885 0.465 35.845 1.00 41.12 209 SER A N 1
ATOM 1596 C CA . SER A 1 209 ? -15.092 0.309 37.269 1.00 41.12 209 SER A CA 1
ATOM 1597 C C . SER A 1 209 ? -16.594 0.416 37.470 1.00 41.12 209 SER A C 1
ATOM 1599 O O . SER A 1 209 ? -17.176 1.448 37.132 1.00 41.12 209 SER A O 1
ATOM 1601 N N . ASP A 1 210 ? -17.198 -0.675 37.937 1.00 43.00 210 ASP A N 1
ATOM 1602 C CA . ASP A 1 210 ? -18.560 -0.757 38.455 1.00 43.00 210 ASP A CA 1
ATOM 1603 C C . ASP A 1 210 ? -18.698 0.142 39.706 1.00 43.00 210 ASP A C 1
ATOM 1605 O O . ASP A 1 210 ? -19.062 -0.311 40.784 1.00 43.00 210 ASP A O 1
ATOM 1609 N N . ASP A 1 211 ? -18.387 1.429 39.563 1.00 40.41 211 ASP A N 1
ATOM 1610 C CA . ASP A 1 211 ? -19.028 2.528 40.269 1.00 40.41 211 ASP A CA 1
ATOM 1611 C C . ASP A 1 211 ? -20.003 3.159 39.265 1.00 40.41 211 ASP A C 1
ATOM 1613 O O . ASP A 1 211 ? -19.966 4.345 38.942 1.00 40.41 211 ASP A O 1
ATOM 1617 N N . ALA A 1 212 ? -20.897 2.322 38.734 1.00 40.38 212 ALA A N 1
ATOM 1618 C CA . ALA A 1 212 ? -22.242 2.798 38.507 1.00 40.38 212 ALA A CA 1
ATOM 1619 C C . ALA A 1 212 ? -22.772 3.166 39.897 1.00 40.38 212 ALA A C 1
ATOM 1621 O O . ALA A 1 212 ? -23.214 2.298 40.651 1.00 40.38 212 ALA A O 1
ATOM 1622 N N . GLU A 1 213 ? -22.684 4.447 40.263 1.00 38.06 213 GLU A N 1
ATOM 1623 C CA . GLU A 1 213 ? -23.655 4.997 41.196 1.00 38.06 213 GLU A CA 1
ATOM 1624 C C . GLU A 1 213 ? -25.023 4.623 40.621 1.00 38.06 213 GLU A C 1
ATOM 1626 O O . GLU A 1 213 ? -25.427 5.105 39.560 1.00 38.06 213 GLU A O 1
ATOM 1631 N N . GLU A 1 214 ? -25.684 3.665 41.277 1.00 31.12 214 GLU A N 1
ATOM 1632 C CA . GLU A 1 214 ? -27.099 3.390 41.084 1.00 31.12 214 GLU A CA 1
ATOM 1633 C C . GLU A 1 214 ? -27.811 4.741 40.969 1.00 31.12 214 GLU A C 1
ATOM 1635 O O . GLU A 1 214 ? -27.651 5.580 41.865 1.00 31.12 214 GLU A O 1
ATOM 1640 N N . PRO A 1 215 ? -28.611 4.975 39.916 1.00 40.91 215 PRO A N 1
ATOM 1641 C CA . PRO A 1 215 ? -29.572 6.056 39.941 1.00 40.91 215 PRO A CA 1
ATOM 1642 C C . PRO A 1 215 ? -30.479 5.783 41.138 1.00 40.91 215 PRO A C 1
ATOM 1644 O O . PRO A 1 215 ? -31.345 4.908 41.095 1.00 40.91 215 PRO A O 1
ATOM 1647 N N . GLN A 1 216 ? -30.226 6.476 42.247 1.00 33.56 216 GLN A N 1
ATOM 1648 C CA . GLN A 1 216 ? -31.142 6.496 43.369 1.00 33.56 216 GLN A CA 1
ATOM 1649 C C . GLN A 1 216 ? -32.414 7.147 42.854 1.00 33.56 216 GLN A C 1
ATOM 1651 O O . GLN A 1 216 ? -32.459 8.357 42.666 1.00 33.56 216 GLN A O 1
ATOM 1656 N N . ASP A 1 217 ? -33.401 6.301 42.584 1.00 43.47 217 ASP A N 1
ATOM 1657 C CA . ASP A 1 217 ? -34.807 6.614 42.377 1.00 43.47 217 ASP A CA 1
ATOM 1658 C C . ASP A 1 217 ? -35.266 7.693 43.375 1.00 43.47 217 ASP A C 1
ATOM 1660 O O . ASP A 1 217 ? -35.364 7.416 44.577 1.00 43.47 217 ASP A O 1
ATOM 1664 N N . PRO A 1 218 ? -35.567 8.926 42.925 1.00 41.62 218 PRO A N 1
ATOM 1665 C CA . PRO A 1 218 ? -36.491 9.788 43.618 1.00 41.62 218 PRO A CA 1
ATOM 1666 C C . PRO A 1 218 ? -37.841 9.592 42.935 1.00 41.62 218 PRO A C 1
ATOM 1668 O O . PRO A 1 218 ? -38.137 10.163 41.883 1.00 41.62 218 PRO A O 1
ATOM 1671 N N . SER A 1 219 ? -38.657 8.751 43.549 1.00 37.62 219 SER A N 1
ATOM 1672 C CA . SER A 1 219 ? -40.033 8.546 43.144 1.00 37.62 219 SER A CA 1
ATOM 1673 C C . SER A 1 219 ? -40.805 9.878 43.170 1.00 37.62 219 SER A C 1
ATOM 1675 O O . SER A 1 219 ? -40.793 10.576 44.180 1.00 37.62 219 SER A O 1
ATOM 1677 N N . GLU A 1 220 ? -41.497 10.149 42.057 1.00 39.19 220 GLU A N 1
ATOM 1678 C CA . GLU A 1 220 ? -42.695 10.995 41.867 1.00 39.19 220 GLU A CA 1
ATOM 1679 C C . GLU A 1 220 ? -42.622 12.515 42.164 1.00 39.19 220 GLU A C 1
ATOM 1681 O O . GLU A 1 220 ? -42.656 12.932 43.317 1.00 39.19 220 GLU A O 1
ATOM 1686 N N . ASP A 1 221 ? -42.662 13.357 41.114 1.00 30.25 221 ASP A N 1
ATOM 1687 C CA . ASP A 1 221 ? -43.841 14.164 40.683 1.00 30.25 221 ASP A CA 1
ATOM 1688 C C . ASP A 1 221 ? -43.504 14.934 39.368 1.00 30.25 221 ASP A C 1
ATOM 1690 O O . ASP A 1 221 ? -42.370 15.400 39.221 1.00 30.25 221 ASP A O 1
ATOM 1694 N N . PRO A 1 222 ? -44.407 15.079 38.371 1.00 50.12 222 PRO A N 1
ATOM 1695 C CA . PRO A 1 222 ? -44.080 15.610 37.055 1.00 50.12 222 PRO A CA 1
ATOM 1696 C C . PRO A 1 222 ? -44.405 17.101 36.964 1.00 50.12 222 PRO A C 1
ATOM 1698 O O . PRO A 1 222 ? -45.562 17.476 36.789 1.00 50.12 222 PRO A O 1
ATOM 1701 N N . SER A 1 223 ? -43.391 17.963 36.989 1.00 42.84 223 SER A N 1
ATOM 1702 C CA . SER A 1 223 ? -43.508 19.294 36.381 1.00 42.84 223 SER A CA 1
ATOM 1703 C C . SER A 1 223 ? -42.161 20.004 36.305 1.00 42.84 223 SER A C 1
ATOM 1705 O O . SER A 1 223 ? -41.401 19.983 37.265 1.00 42.84 223 SER A O 1
ATOM 1707 N N . ASP A 1 224 ? -41.970 20.696 35.180 1.00 43.31 224 ASP A N 1
ATOM 1708 C CA . ASP A 1 224 ? -40.985 21.758 34.931 1.00 43.31 224 ASP A CA 1
ATOM 1709 C C . ASP A 1 224 ? -39.655 21.361 34.256 1.00 43.31 224 ASP A C 1
ATOM 1711 O O . ASP A 1 224 ? -38.560 21.606 34.750 1.00 43.31 224 ASP A O 1
ATOM 1715 N N . THR A 1 225 ? -39.755 20.778 33.055 1.00 45.97 225 THR A N 1
ATOM 1716 C CA . THR A 1 225 ? -38.675 20.799 32.053 1.00 45.97 225 THR A CA 1
ATOM 1717 C C . THR A 1 225 ? -38.927 21.942 31.071 1.00 45.97 225 THR A C 1
ATOM 1719 O O . THR A 1 225 ? -39.837 21.856 30.242 1.00 45.97 225 THR A O 1
ATOM 1722 N N . GLY A 1 226 ? -38.130 23.004 31.169 1.00 43.47 226 GLY A N 1
ATOM 1723 C CA . GLY A 1 226 ? -38.190 24.145 30.252 1.00 43.47 226 GLY A CA 1
ATOM 1724 C C . GLY A 1 226 ? -36.830 24.774 29.972 1.00 43.47 226 GLY A C 1
ATOM 1725 O O . GLY A 1 226 ? -36.514 25.005 28.810 1.00 43.47 226 GLY A O 1
ATOM 1726 N N . ASP A 1 227 ? -36.005 24.985 31.000 1.00 49.50 227 ASP A N 1
ATOM 1727 C CA . ASP A 1 227 ? -34.845 25.877 30.854 1.00 49.50 227 ASP A CA 1
ATOM 1728 C C . ASP A 1 227 ? -33.474 25.169 30.882 1.00 49.50 227 ASP A C 1
ATOM 1730 O O . ASP A 1 227 ? -32.561 25.603 30.194 1.00 49.50 227 ASP A O 1
ATOM 1734 N N . ALA A 1 228 ? -33.320 24.027 31.566 1.00 47.81 228 ALA A N 1
ATOM 1735 C CA . ALA A 1 228 ? -32.003 23.380 31.719 1.00 47.81 228 ALA A CA 1
ATOM 1736 C C . ALA A 1 228 ? -31.475 22.649 30.461 1.00 47.81 228 ALA A C 1
ATOM 1738 O O . ALA A 1 228 ? -30.271 22.456 30.329 1.00 47.81 228 ALA A O 1
ATOM 1739 N N . ASP A 1 229 ? -32.360 22.253 29.539 1.00 56.47 229 ASP A N 1
ATOM 1740 C CA . ASP A 1 229 ? -31.975 21.610 28.267 1.00 56.47 229 ASP A CA 1
ATOM 1741 C C . ASP A 1 229 ? -31.515 22.633 27.215 1.00 56.47 229 ASP A C 1
ATOM 1743 O O . ASP A 1 229 ? -30.792 22.281 26.287 1.00 56.47 229 ASP A O 1
ATOM 1747 N N . GLN A 1 230 ? -31.934 23.898 27.332 1.00 55.56 230 GLN A N 1
ATOM 1748 C CA . GLN A 1 230 ? -31.582 24.931 26.356 1.00 55.56 230 GLN A CA 1
ATOM 1749 C C . GLN A 1 230 ? -30.145 25.407 26.554 1.00 55.56 230 GLN A C 1
ATOM 1751 O O . GLN A 1 230 ? -29.397 25.415 25.581 1.00 55.56 230 GLN A O 1
ATOM 1756 N N . ASP A 1 231 ? -29.734 25.669 27.798 1.00 63.59 231 ASP A N 1
ATOM 1757 C CA . ASP A 1 231 ? -28.364 26.098 28.112 1.00 63.59 231 ASP A CA 1
ATOM 1758 C C . ASP A 1 231 ? -27.325 25.048 27.669 1.00 63.59 231 ASP A C 1
ATOM 1760 O O . ASP A 1 231 ? -26.293 25.385 27.099 1.00 63.59 231 ASP A O 1
ATOM 1764 N N . ALA A 1 232 ? -27.620 23.754 27.854 1.00 67.06 232 ALA A N 1
ATOM 1765 C CA . ALA A 1 232 ? -26.725 22.671 27.442 1.00 67.06 232 ALA A CA 1
ATOM 1766 C C . ALA A 1 232 ? -26.635 22.510 25.914 1.00 67.06 232 ALA A C 1
ATOM 1768 O O . ALA A 1 232 ? -25.587 22.137 25.389 1.00 67.06 232 ALA A O 1
ATOM 1769 N N . ILE A 1 233 ? -27.725 22.775 25.189 1.00 62.78 233 ILE A N 1
ATOM 1770 C CA . ILE A 1 233 ? -27.733 22.731 23.721 1.00 62.78 233 ILE A CA 1
ATOM 1771 C C . ILE A 1 233 ? -27.053 23.974 23.131 1.00 62.78 233 ILE A C 1
ATOM 1773 O O . ILE A 1 233 ? -26.411 23.864 22.086 1.00 62.78 233 ILE A O 1
ATOM 1777 N N . GLU A 1 234 ? -27.148 25.125 23.797 1.00 72.50 234 GLU A N 1
ATOM 1778 C CA . GLU A 1 234 ? -26.496 26.373 23.385 1.00 72.50 234 GLU A CA 1
ATOM 1779 C C . GLU A 1 234 ? -24.967 26.293 23.570 1.00 72.50 234 GLU A C 1
ATOM 1781 O O . GLU A 1 234 ? -24.239 26.586 22.623 1.00 72.50 234 GLU A O 1
ATOM 1786 N N . ASP A 1 235 ? -24.485 25.738 24.692 1.00 75.62 235 ASP A N 1
ATOM 1787 C CA . ASP A 1 235 ? -23.050 25.476 24.943 1.00 75.62 235 ASP A CA 1
ATOM 1788 C C . ASP A 1 235 ? -22.436 24.516 23.902 1.00 75.62 235 ASP A C 1
ATOM 1790 O O . ASP A 1 235 ? -21.311 24.704 23.430 1.00 75.62 235 ASP A O 1
ATOM 1794 N N . ILE A 1 236 ? -23.178 23.469 23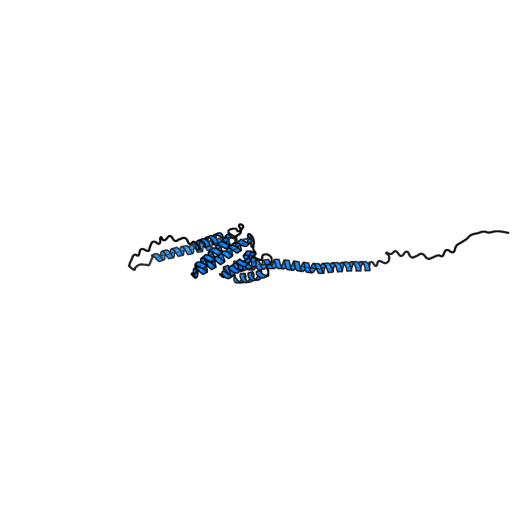.515 1.00 72.38 236 ILE A N 1
ATOM 1795 C CA . ILE A 1 236 ? -22.734 22.514 22.485 1.00 72.38 236 ILE A CA 1
ATOM 1796 C C . ILE A 1 236 ? -22.723 23.177 21.101 1.00 72.38 236 ILE A C 1
ATOM 1798 O O . ILE A 1 236 ? -21.840 22.884 20.292 1.00 72.38 236 ILE A O 1
ATOM 1802 N N . GLY A 1 237 ? -23.687 24.060 20.825 1.00 76.88 237 GLY A N 1
ATOM 1803 C CA . GLY A 1 237 ? -23.739 24.851 19.597 1.00 76.88 237 GLY A CA 1
ATOM 1804 C C . GLY A 1 237 ? -22.534 25.781 19.459 1.00 76.88 237 GLY A C 1
ATOM 1805 O O . GLY A 1 237 ? -21.863 25.738 18.429 1.00 76.88 237 GLY A O 1
ATOM 1806 N N . GLU A 1 238 ? -22.208 26.541 20.511 1.00 80.06 238 GLU A N 1
ATOM 1807 C CA . GLU A 1 238 ? -21.037 27.431 20.526 1.00 80.06 238 GLU A CA 1
ATOM 1808 C C . GLU A 1 238 ? -19.728 26.657 20.329 1.00 80.06 238 GLU A C 1
ATOM 1810 O O . GLU A 1 238 ? -18.911 27.047 19.496 1.00 80.06 238 GLU A O 1
ATOM 1815 N N . GLN A 1 239 ? -19.549 25.509 20.996 1.00 75.19 239 GLN A N 1
ATOM 1816 C CA . GLN A 1 239 ? -18.355 24.680 20.787 1.00 75.19 239 GLN A CA 1
ATOM 1817 C C . GLN A 1 239 ? -18.227 24.160 19.351 1.00 75.19 239 GLN A C 1
ATOM 1819 O O . GLN A 1 239 ? -17.114 24.025 18.837 1.00 75.19 239 GLN A O 1
ATOM 1824 N N . LEU A 1 240 ? -19.335 23.813 18.697 1.00 75.38 240 LEU A N 1
ATOM 1825 C CA . LEU A 1 240 ? -19.318 23.296 17.327 1.00 75.38 240 LEU A CA 1
ATOM 1826 C C . LEU A 1 240 ? -18.995 24.376 16.294 1.00 75.38 240 LEU A C 1
ATOM 1828 O O . LEU A 1 240 ? -18.348 24.058 15.292 1.00 75.38 240 LEU A O 1
ATOM 1832 N N . ASP A 1 241 ? -19.432 25.610 16.527 1.00 80.06 241 ASP A N 1
ATOM 1833 C CA . ASP A 1 241 ? -19.115 26.750 15.668 1.00 80.06 241 ASP A CA 1
ATOM 1834 C C . ASP A 1 241 ? -17.650 27.179 15.851 1.00 80.06 241 ASP A C 1
ATOM 1836 O O . ASP A 1 241 ? -16.940 27.344 14.862 1.00 80.06 241 ASP A O 1
ATOM 1840 N N . GLU A 1 242 ? -17.141 27.205 17.087 1.00 82.00 242 GLU A N 1
ATOM 1841 C CA . GLU A 1 242 ? -15.736 27.537 17.377 1.00 82.00 242 GLU A CA 1
ATOM 1842 C C . GLU A 1 242 ? -14.764 26.521 16.737 1.00 82.00 242 GLU A C 1
ATOM 1844 O O . GLU A 1 242 ? -13.790 26.893 16.087 1.00 82.00 242 GLU A O 1
ATOM 1849 N N . ASN A 1 243 ? -15.087 25.220 16.790 1.00 72.25 243 ASN A N 1
ATOM 1850 C CA . ASN A 1 243 ? -14.302 24.179 16.108 1.00 72.25 243 ASN A CA 1
ATOM 1851 C C . ASN A 1 243 ? -14.360 24.268 14.569 1.00 72.25 243 ASN A C 1
ATOM 1853 O O . ASN A 1 243 ? -13.457 23.771 13.883 1.00 72.25 243 ASN A O 1
ATOM 1857 N N . GLN A 1 244 ? -15.443 24.816 14.007 1.00 76.75 244 GLN A N 1
ATOM 1858 C CA . GLN A 1 244 ? -15.571 25.025 12.563 1.00 76.75 244 GLN A CA 1
ATOM 1859 C C . GLN A 1 244 ? -14.764 26.240 12.108 1.00 76.75 244 GLN A C 1
ATOM 1861 O O . GLN A 1 244 ? -14.063 26.134 11.099 1.00 76.75 244 GLN A O 1
ATOM 1866 N N . ASP A 1 245 ? -14.802 27.330 12.872 1.00 79.94 245 ASP A N 1
ATOM 1867 C CA . ASP A 1 245 ? -14.019 28.538 12.609 1.00 79.94 245 ASP A CA 1
ATOM 1868 C C . ASP A 1 245 ? -12.513 28.258 12.735 1.00 79.94 245 ASP A C 1
ATOM 1870 O O . ASP A 1 245 ? -11.764 28.574 11.812 1.00 79.94 245 ASP A O 1
ATOM 1874 N N . ASP A 1 246 ? -12.073 27.517 13.759 1.00 77.38 246 ASP A N 1
ATOM 1875 C CA . ASP A 1 246 ? -10.669 27.095 13.908 1.00 77.38 246 ASP A CA 1
ATOM 1876 C C . ASP A 1 246 ? -10.174 26.257 12.713 1.00 77.38 246 ASP A C 1
ATOM 1878 O O . ASP A 1 246 ? -9.029 26.383 12.261 1.00 77.38 246 ASP A O 1
ATOM 1882 N N . ARG A 1 247 ? -11.033 25.383 12.165 1.00 65.44 247 ARG A N 1
ATOM 1883 C CA . ARG A 1 247 ? -10.707 24.624 10.945 1.00 65.44 247 ARG A CA 1
ATOM 1884 C C . ARG A 1 247 ? -10.614 25.523 9.725 1.00 65.44 247 ARG A C 1
ATOM 1886 O O . ARG A 1 247 ? -9.779 25.263 8.859 1.00 65.44 247 ARG A O 1
ATOM 1893 N N . GLN A 1 248 ? -11.492 26.513 9.622 1.00 71.25 248 GLN A N 1
ATOM 1894 C CA . GLN A 1 248 ? -11.542 27.414 8.481 1.00 71.25 248 GLN A CA 1
ATOM 1895 C C . GLN A 1 248 ? -10.333 28.357 8.482 1.00 71.25 248 GLN A C 1
ATOM 1897 O O . GLN A 1 248 ? -9.676 28.485 7.450 1.00 71.25 248 GLN A O 1
ATOM 1902 N N . ASP A 1 249 ? -9.960 28.889 9.646 1.00 77.31 249 ASP A N 1
ATOM 1903 C CA . ASP A 1 249 ? -8.769 29.719 9.838 1.00 77.31 249 ASP A CA 1
ATOM 1904 C C . ASP A 1 249 ? -7.481 28.939 9.542 1.00 77.31 249 ASP A C 1
ATOM 1906 O O . ASP A 1 249 ? -6.593 29.450 8.861 1.00 77.31 249 ASP A O 1
ATOM 1910 N N . ALA A 1 250 ? -7.393 27.665 9.945 1.00 70.06 250 ALA A N 1
ATOM 1911 C CA . ALA A 1 250 ? -6.252 26.813 9.599 1.00 70.06 250 ALA A CA 1
ATOM 1912 C C . ALA A 1 250 ? -6.118 26.584 8.079 1.00 70.06 250 ALA A C 1
ATOM 1914 O O . ALA A 1 250 ? -5.006 26.553 7.547 1.00 70.06 250 ALA A O 1
ATOM 1915 N N . ILE A 1 251 ? -7.241 26.444 7.366 1.00 65.75 251 ILE A N 1
ATOM 1916 C CA . ILE A 1 251 ? -7.265 26.288 5.902 1.00 65.75 251 ILE A CA 1
ATOM 1917 C C . ILE A 1 251 ? -6.899 27.608 5.206 1.00 65.75 251 ILE A C 1
ATOM 1919 O O . ILE A 1 251 ? -6.199 27.604 4.188 1.00 65.75 251 ILE A O 1
ATOM 1923 N N . ASP A 1 252 ? -7.347 28.740 5.741 1.00 70.31 252 ASP A N 1
ATOM 1924 C CA . ASP A 1 252 ? -7.079 30.059 5.174 1.00 70.31 252 ASP A CA 1
ATOM 1925 C C . ASP A 1 252 ? -5.626 30.504 5.438 1.00 70.31 252 ASP A C 1
ATOM 1927 O O . ASP A 1 252 ? -4.977 31.030 4.529 1.00 70.31 252 ASP A O 1
ATOM 1931 N N . GLU A 1 253 ? -5.046 30.171 6.598 1.00 67.38 253 GLU A N 1
ATOM 1932 C CA . GLU A 1 253 ? -3.611 30.337 6.882 1.00 67.38 253 GLU A CA 1
ATOM 1933 C C . GLU A 1 253 ? -2.720 29.466 5.978 1.00 67.38 253 GLU A C 1
ATOM 1935 O O . GLU A 1 253 ? -1.617 29.887 5.601 1.00 67.38 253 GLU A O 1
ATOM 1940 N N . GLU A 1 254 ? -3.179 28.267 5.601 1.00 57.22 254 GLU A N 1
ATOM 1941 C CA . GLU A 1 254 ? -2.489 27.397 4.640 1.00 57.22 254 GLU A CA 1
ATOM 1942 C C . GLU A 1 254 ? -2.557 27.975 3.212 1.00 57.22 254 GLU A C 1
ATOM 1944 O O . GLU A 1 254 ? -1.567 27.942 2.470 1.00 57.22 254 GLU A O 1
ATOM 1949 N N . ASN A 1 255 ? -3.685 28.587 2.839 1.00 57.94 255 ASN A N 1
ATOM 1950 C CA . ASN A 1 255 ? -3.879 29.206 1.526 1.00 57.94 255 ASN A CA 1
ATOM 1951 C C . ASN A 1 255 ? -3.124 30.539 1.359 1.00 57.94 255 ASN A C 1
ATOM 1953 O O . ASN A 1 255 ? -2.574 30.792 0.281 1.00 57.94 255 ASN A O 1
ATOM 1957 N N . ASP A 1 256 ? -3.024 31.366 2.404 1.00 57.53 256 ASP A N 1
ATOM 1958 C CA . ASP A 1 256 ? -2.326 32.661 2.346 1.00 57.53 256 ASP A CA 1
ATOM 1959 C C . ASP A 1 256 ? -0.790 32.527 2.334 1.00 57.53 256 ASP A C 1
ATOM 1961 O O . ASP A 1 256 ? -0.080 33.410 1.839 1.00 57.53 256 ASP A O 1
ATOM 1965 N N . GLN A 1 257 ? -0.249 31.389 2.784 1.00 53.75 257 GLN A N 1
ATOM 1966 C CA . GLN A 1 257 ? 1.187 31.078 2.701 1.00 53.75 257 GLN A CA 1
ATOM 1967 C C . GLN A 1 257 ? 1.592 30.384 1.381 1.00 53.75 257 GLN A C 1
ATOM 1969 O O . GLN A 1 257 ? 2.783 30.214 1.105 1.00 53.75 257 GLN A O 1
ATOM 1974 N N . GLY A 1 258 ? 0.630 30.038 0.516 1.00 45.34 258 GLY A N 1
ATOM 1975 C CA . GLY A 1 258 ? 0.817 29.208 -0.682 1.00 45.34 258 GLY A CA 1
ATOM 1976 C C . GLY A 1 258 ? 1.016 29.947 -2.012 1.00 45.34 258 GLY A C 1
ATOM 1977 O O . GLY A 1 258 ? 0.886 29.352 -3.081 1.00 45.34 258 GLY A O 1
ATOM 1978 N N . GLY A 1 259 ? 1.338 31.240 -2.001 1.00 44.09 259 GLY A N 1
ATOM 1979 C CA . GLY A 1 259 ? 1.632 32.024 -3.204 1.00 44.09 259 GLY A CA 1
ATOM 1980 C C . GLY A 1 259 ? 3.074 31.884 -3.709 1.00 44.09 259 GLY A C 1
ATOM 1981 O O . GLY A 1 259 ? 3.776 32.888 -3.793 1.00 44.09 259 GLY A O 1
ATOM 1982 N N . GLY A 1 260 ? 3.549 30.683 -4.067 1.00 35.59 260 GLY A N 1
ATOM 1983 C CA . GLY A 1 260 ? 4.870 30.571 -4.706 1.00 35.59 260 GLY A CA 1
ATOM 1984 C C . GLY A 1 260 ? 5.525 29.193 -4.767 1.00 35.59 260 GLY A C 1
ATOM 1985 O O . GLY A 1 260 ? 6.328 28.854 -3.915 1.00 35.59 260 GLY A O 1
ATOM 1986 N N . GLY A 1 261 ? 5.294 28.479 -5.871 1.00 36.31 261 GLY A N 1
ATOM 1987 C CA . GLY A 1 261 ? 6.337 27.760 -6.612 1.00 36.31 261 GLY A CA 1
ATOM 1988 C C . GLY A 1 261 ? 7.128 26.637 -5.924 1.00 36.31 261 GLY A C 1
ATOM 1989 O O . GLY A 1 261 ? 8.142 26.878 -5.287 1.00 36.31 261 GLY A O 1
ATOM 1990 N N . GLY A 1 262 ? 6.808 25.401 -6.320 1.00 44.22 262 GLY A N 1
ATOM 1991 C CA . GLY A 1 262 ? 7.820 24.405 -6.686 1.00 44.22 262 GLY A CA 1
ATOM 1992 C C . GLY A 1 262 ? 8.646 23.812 -5.546 1.00 44.22 262 GLY A C 1
ATOM 1993 O O . GLY A 1 262 ? 9.791 24.190 -5.330 1.00 44.22 262 GLY A O 1
ATOM 1994 N N . GLY A 1 263 ? 8.116 22.758 -4.940 1.00 34.59 263 GLY A N 1
ATOM 1995 C CA . GLY A 1 263 ? 8.880 21.833 -4.115 1.00 34.59 263 GLY A CA 1
ATOM 1996 C C . GLY A 1 263 ? 8.157 20.502 -4.093 1.00 34.59 263 GLY A C 1
ATOM 1997 O O . GLY A 1 263 ? 7.383 20.244 -3.182 1.00 34.59 263 GLY A O 1
ATOM 1998 N N . GLY A 1 264 ? 8.351 19.695 -5.140 1.00 44.06 264 GLY A N 1
ATOM 1999 C CA . GLY A 1 264 ? 7.944 18.297 -5.110 1.00 44.06 264 GLY A CA 1
ATOM 2000 C C . GLY A 1 264 ? 8.625 17.644 -3.918 1.00 44.06 264 GLY A C 1
ATOM 2001 O O . GLY A 1 264 ? 9.849 17.537 -3.890 1.00 44.06 264 GLY A O 1
ATOM 2002 N N . THR A 1 265 ? 7.839 17.290 -2.911 1.00 41.69 265 THR A N 1
ATOM 2003 C CA . THR A 1 265 ? 8.309 16.444 -1.830 1.00 41.69 265 THR A CA 1
ATOM 2004 C C . THR A 1 265 ? 8.401 15.030 -2.383 1.00 41.69 265 THR A C 1
ATOM 2006 O O . THR A 1 265 ? 7.420 14.475 -2.881 1.00 41.69 265 THR A O 1
ATOM 2009 N N . ASP A 1 266 ? 9.614 14.479 -2.349 1.00 42.47 266 ASP A N 1
ATOM 2010 C CA . ASP A 1 266 ? 9.878 13.055 -2.512 1.00 42.47 266 ASP A CA 1
ATOM 2011 C C . ASP A 1 266 ? 9.097 12.311 -1.422 1.00 42.47 266 ASP A C 1
ATOM 2013 O O . ASP A 1 266 ? 9.547 12.171 -0.284 1.00 42.47 266 ASP A O 1
ATOM 2017 N N . LYS A 1 267 ? 7.877 11.889 -1.749 1.00 38.88 267 LYS A N 1
ATOM 2018 C CA . LYS A 1 267 ? 7.129 10.936 -0.936 1.00 38.88 267 LYS A CA 1
ATOM 2019 C C . LYS A 1 267 ? 7.686 9.550 -1.285 1.00 38.88 267 LYS A C 1
ATOM 2021 O O . LYS A 1 267 ? 7.785 9.247 -2.476 1.00 38.88 267 LYS A O 1
ATOM 2026 N N . PRO A 1 268 ? 8.119 8.733 -0.306 1.00 35.47 268 PRO A N 1
ATOM 2027 C CA . PRO A 1 268 ? 8.715 7.438 -0.586 1.00 35.47 268 PRO A CA 1
ATOM 2028 C C . PRO A 1 268 ? 7.593 6.458 -0.924 1.00 35.47 268 PRO A C 1
ATOM 2030 O O . PRO A 1 268 ? 7.098 5.731 -0.067 1.00 35.47 268 PRO A O 1
ATOM 2033 N N . TRP A 1 269 ? 7.165 6.494 -2.180 1.00 48.28 269 TRP A N 1
ATOM 2034 C CA . TRP A 1 269 ? 6.365 5.464 -2.825 1.00 48.28 269 TRP A CA 1
ATOM 2035 C C . TRP A 1 269 ? 6.604 5.455 -4.329 1.00 48.28 269 TRP A C 1
ATOM 2037 O O . TRP A 1 269 ? 6.722 6.527 -4.958 1.00 48.28 269 TRP A O 1
#